Protein AF-0000000080791187 (afdb_homodimer)

pLDDT: mean 77.65, std 23.44, range [31.03, 98.81]

Solvent-accessible surface area (backbone atoms only — not comparable to full-atom values): 14745 Å² total; per-residue (Å²): 132,56,71,62,58,51,49,49,50,50,58,60,60,28,67,64,54,50,50,52,50,53,51,51,51,52,45,46,49,46,46,50,51,51,52,48,43,24,51,73,68,68,48,50,58,56,57,38,10,58,67,64,72,50,54,42,65,60,41,53,50,55,69,69,47,81,62,54,36,51,61,57,52,42,51,51,27,47,47,48,57,28,42,59,44,75,46,76,43,66,62,69,60,72,68,72,69,59,68,70,63,72,69,67,77,64,72,59,65,62,61,58,53,53,54,50,49,52,55,53,57,58,55,59,61,63,59,66,75,102,130,56,69,63,58,52,49,50,51,51,58,59,60,29,67,65,54,51,50,50,50,52,51,50,51,53,46,46,50,44,45,50,50,50,52,48,44,25,52,75,67,69,49,50,57,56,56,37,10,59,67,65,72,49,54,41,66,59,41,52,49,54,69,69,47,80,62,54,36,51,60,57,52,42,51,50,27,47,47,49,58,29,43,61,47,75,45,75,44,65,60,70,60,70,68,73,70,60,69,69,63,72,68,66,77,64,73,60,66,61,60,58,52,53,55,50,50,54,56,54,58,58,57,61,65,63,60,69,80,108

Structure (mmCIF, N/CA/C/O backbone):
data_AF-0000000080791187-model_v1
#
loop_
_entity.id
_entity.type
_entity.pdbx_description
1 polymer 'Proteins of Bacteriophage / transcription regulator'
#
loop_
_atom_site.group_PDB
_atom_site.id
_atom_site.type_symbol
_atom_site.label_atom_id
_atom_site.label_alt_id
_atom_site.label_comp_id
_atom_site.label_asym_id
_atom_site.label_entity_id
_atom_site.label_seq_id
_atom_site.pdbx_PDB_ins_code
_atom_site.Cartn_x
_atom_site.Cartn_y
_atom_site.Cartn_z
_atom_site.occupancy
_atom_site.B_iso_or_equiv
_atom_site.auth_seq_id
_atom_site.auth_comp_id
_atom_site.auth_asym_id
_atom_site.auth_atom_id
_atom_site.pdbx_PDB_model_num
ATOM 1 N N . MET A 1 1 ? 32.438 27.891 8.125 1 55.78 1 MET A N 1
ATOM 2 C CA . MET A 1 1 ? 31.328 27.266 7.414 1 55.78 1 MET A CA 1
ATOM 3 C C . MET A 1 1 ? 30.219 28.281 7.145 1 55.78 1 MET A C 1
ATOM 5 O O . MET A 1 1 ? 29.734 28.938 8.062 1 55.78 1 MET A O 1
ATOM 9 N N . SER A 1 2 ? 29.922 28.734 5.91 1 63.72 2 SER A N 1
ATOM 10 C CA . SER A 1 2 ? 29.078 29.875 5.605 1 63.72 2 SER A CA 1
ATOM 11 C C . SER A 1 2 ? 27.625 29.609 5.98 1 63.72 2 SER A C 1
ATOM 13 O O . SER A 1 2 ? 27.203 28.453 6.07 1 63.72 2 SER A O 1
ATOM 15 N N . GLN A 1 3 ? 27.062 30.625 6.57 1 67.5 3 GLN A N 1
ATOM 16 C CA . GLN A 1 3 ? 25.641 30.656 6.883 1 67.5 3 GLN A CA 1
ATOM 17 C C . GLN A 1 3 ? 24.812 30.016 5.762 1 67.5 3 GLN A C 1
ATOM 19 O O . GLN A 1 3 ? 23.797 29.359 6.02 1 67.5 3 GLN A O 1
ATOM 24 N N . PHE A 1 4 ? 25.312 30.219 4.637 1 63.28 4 PHE A N 1
ATOM 25 C CA . PHE A 1 4 ? 24.656 29.672 3.451 1 63.28 4 PHE A CA 1
ATOM 26 C C . PHE A 1 4 ? 24.688 28.156 3.455 1 63.28 4 PHE A C 1
ATOM 28 O O . PHE A 1 4 ? 23.672 27.516 3.17 1 63.28 4 PHE A O 1
ATOM 35 N N . ARG A 1 5 ? 25.812 27.562 3.707 1 63.72 5 ARG A N 1
ATOM 36 C CA . ARG A 1 5 ? 25.922 26.109 3.723 1 63.72 5 ARG A CA 1
ATOM 37 C C . ARG A 1 5 ? 25.016 25.5 4.797 1 63.72 5 ARG A C 1
ATOM 39 O O . ARG A 1 5 ? 24.438 24.438 4.598 1 63.72 5 ARG A O 1
ATOM 46 N N . ARG A 1 6 ? 24.938 26.172 5.918 1 61.78 6 ARG A N 1
ATOM 47 C CA . ARG A 1 6 ? 24.094 25.703 7.012 1 61.78 6 ARG A CA 1
ATOM 48 C C . ARG A 1 6 ? 22.625 25.75 6.617 1 61.78 6 ARG A C 1
ATOM 50 O O . ARG A 1 6 ? 21.875 24.812 6.906 1 61.78 6 ARG A O 1
ATOM 57 N N . ALA A 1 7 ? 22.234 26.875 6.012 1 62.12 7 ALA A N 1
ATOM 58 C CA . ALA A 1 7 ? 20.859 27.016 5.535 1 62.12 7 ALA A CA 1
ATOM 59 C C . ALA A 1 7 ? 20.531 25.938 4.508 1 62.12 7 ALA A C 1
ATOM 61 O O . ALA A 1 7 ? 19.422 25.375 4.516 1 62.12 7 ALA A O 1
ATOM 62 N N . LEU A 1 8 ? 21.516 25.766 3.682 1 60.16 8 LEU A N 1
ATOM 63 C CA . LEU A 1 8 ? 21.344 24.734 2.662 1 60.16 8 LEU A CA 1
ATOM 64 C C . LEU A 1 8 ? 21.234 23.359 3.299 1 60.16 8 LEU A C 1
ATOM 66 O O . LEU A 1 8 ? 20.406 22.547 2.877 1 60.16 8 LEU A O 1
ATOM 70 N N . GLN A 1 9 ? 22.031 23.094 4.254 1 60.16 9 GLN A N 1
ATOM 71 C CA . GLN A 1 9 ? 21.969 21.812 4.953 1 60.16 9 GLN A CA 1
ATOM 72 C 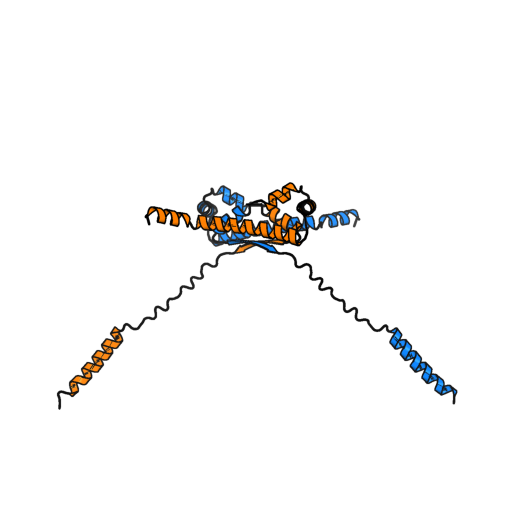C . GLN A 1 9 ? 20.641 21.672 5.707 1 60.16 9 GLN A C 1
ATOM 74 O O . GLN A 1 9 ? 20.062 20.578 5.738 1 60.16 9 GLN A O 1
ATOM 79 N N . SER A 1 10 ? 20.297 22.734 6.371 1 58.94 10 SER A N 1
ATOM 80 C CA . SER A 1 10 ? 19.062 22.734 7.141 1 58.94 10 SER A CA 1
ATOM 81 C C . SER A 1 10 ? 17.859 22.469 6.242 1 58.94 10 SER A C 1
ATOM 83 O O . SER A 1 10 ? 16.906 21.781 6.648 1 58.94 10 SER A O 1
ATOM 85 N N . LYS A 1 11 ? 17.875 23.391 5.219 1 57.66 11 LYS A N 1
ATOM 86 C CA . LYS A 1 11 ? 16.828 23.203 4.227 1 57.66 11 LYS A CA 1
ATOM 87 C C . LYS A 1 11 ? 16.812 21.781 3.678 1 57.66 11 LYS A C 1
ATOM 89 O O . LYS A 1 11 ? 15.75 21.25 3.357 1 57.66 11 LYS A O 1
ATOM 94 N N . LEU A 1 12 ? 18.016 21.375 3.537 1 57.25 12 LEU A N 1
ATOM 95 C CA . LEU A 1 12 ? 18.156 20.016 3.002 1 57.25 12 LEU A CA 1
ATOM 96 C C . LEU A 1 12 ? 17.484 19 3.916 1 57.25 12 LEU A C 1
ATOM 98 O O . LEU A 1 12 ? 16.938 18 3.443 1 57.25 12 LEU A O 1
ATOM 102 N N . GLU A 1 13 ? 17.625 19.422 5.305 1 62.28 13 GLU A N 1
ATOM 103 C CA . GLU A 1 13 ? 17.031 18.375 6.133 1 62.28 13 GLU A CA 1
ATOM 104 C C . GLU A 1 13 ? 15.547 18.656 6.398 1 62.28 13 GLU A C 1
ATOM 106 O O . GLU A 1 13 ? 15.125 18.766 7.551 1 62.28 13 GLU A O 1
ATOM 111 N N . ASN A 1 14 ? 14.852 19.312 5.438 1 80 14 ASN A N 1
ATOM 112 C CA . ASN A 1 14 ? 13.414 19.547 5.512 1 80 14 ASN A CA 1
ATOM 113 C C . ASN A 1 14 ? 12.648 18.266 5.84 1 80 14 ASN A C 1
ATOM 115 O O . ASN A 1 14 ? 12.828 17.25 5.18 1 80 14 ASN A O 1
ATOM 119 N N . PRO A 1 15 ? 12.141 18.328 7.043 1 84 15 PRO A N 1
ATOM 120 C CA . PRO A 1 15 ? 11.406 17.141 7.496 1 84 15 PRO A CA 1
ATOM 121 C C . PRO A 1 15 ? 10.547 16.516 6.395 1 84 15 PRO A C 1
ATOM 123 O O . PRO A 1 15 ? 10.391 15.297 6.348 1 84 15 PRO A O 1
ATOM 126 N N . GLU A 1 16 ? 10.094 17.359 5.551 1 85.12 16 GLU A N 1
ATOM 127 C CA . GLU A 1 16 ? 9.258 16.828 4.473 1 85.12 16 GLU A CA 1
ATOM 128 C C . GLU A 1 16 ? 10.102 16.078 3.445 1 85.12 16 GLU A C 1
ATOM 130 O O . GLU A 1 16 ? 9.664 15.055 2.91 1 85.12 16 GLU A O 1
ATOM 135 N N . VAL A 1 17 ? 11.25 16.656 3.203 1 88.75 17 VAL A N 1
ATOM 136 C CA . VAL A 1 17 ? 12.148 16 2.26 1 88.75 17 VAL A CA 1
ATOM 137 C C . VAL A 1 17 ? 12.586 14.656 2.82 1 88.75 17 VAL A C 1
ATOM 139 O O . VAL A 1 17 ? 12.594 13.648 2.105 1 88.75 17 VAL A O 1
ATOM 142 N N . ARG A 1 18 ? 12.875 14.648 4.09 1 91.69 18 ARG A N 1
ATOM 143 C CA . ARG A 1 18 ? 13.273 13.406 4.742 1 91.69 18 ARG A CA 1
ATOM 144 C C . ARG A 1 18 ? 12.133 12.391 4.719 1 91.69 18 ARG A C 1
ATOM 146 O O . ARG A 1 18 ? 12.352 11.211 4.43 1 91.69 18 ARG A O 1
ATOM 153 N N . ALA A 1 19 ? 10.93 12.812 5.016 1 91.69 19 ALA A N 1
ATOM 154 C CA . ALA A 1 19 ? 9.766 11.938 4.996 1 91.69 19 ALA A CA 1
ATOM 155 C C . ALA A 1 19 ? 9.547 11.336 3.609 1 91.69 19 ALA A C 1
ATOM 157 O O . ALA A 1 19 ? 9.203 10.164 3.484 1 91.69 19 ALA A O 1
ATOM 158 N N . GLY A 1 20 ? 9.742 12.164 2.586 1 92.88 20 GLY A N 1
ATOM 159 C CA . GLY A 1 20 ? 9.625 11.68 1.22 1 92.88 20 GLY A CA 1
ATOM 160 C C . GLY A 1 20 ? 10.641 10.609 0.872 1 92.88 20 GLY A C 1
ATOM 161 O O . GLY A 1 20 ? 10.305 9.625 0.216 1 92.88 20 GLY A O 1
ATOM 162 N N . TYR A 1 21 ? 11.844 10.867 1.315 1 94.38 21 TYR A N 1
ATOM 163 C CA . TYR A 1 21 ? 12.906 9.891 1.093 1 94.38 21 TYR A CA 1
ATOM 164 C C . TYR A 1 21 ? 12.594 8.57 1.788 1 94.38 21 TYR A C 1
ATOM 166 O O . TYR A 1 21 ? 12.734 7.5 1.194 1 94.38 21 TYR A O 1
ATOM 174 N N . GLU A 1 22 ? 12.188 8.648 3.027 1 95.44 22 GLU A N 1
ATOM 175 C CA . GLU A 1 22 ? 11.836 7.453 3.793 1 95.44 22 GLU A CA 1
ATOM 176 C C . GLU A 1 22 ? 10.68 6.703 3.145 1 95.44 22 GLU A C 1
ATOM 178 O O . GLU A 1 22 ? 10.688 5.469 3.078 1 95.44 22 GLU A O 1
ATOM 183 N N . ASP A 1 23 ? 9.711 7.449 2.682 1 96.19 23 ASP A N 1
ATOM 184 C CA . ASP A 1 23 ? 8.578 6.84 1.991 1 96.19 23 ASP A CA 1
ATOM 185 C C . ASP A 1 23 ? 9.047 6.047 0.77 1 96.19 23 ASP A C 1
ATOM 187 O O . ASP A 1 23 ? 8.617 4.91 0.562 1 96.19 23 ASP A O 1
ATOM 191 N N . SER A 1 24 ? 9.898 6.695 -0.014 1 97.62 24 SER A N 1
ATOM 192 C CA . SER A 1 24 ? 10.414 6.051 -1.219 1 97.62 24 SER A CA 1
ATOM 193 C C . SER A 1 24 ? 11.211 4.789 -0.877 1 97.62 24 SER A C 1
ATOM 195 O O . SER A 1 24 ? 11.086 3.771 -1.562 1 97.62 24 SER A O 1
ATOM 197 N N . ARG A 1 25 ? 12.008 4.848 0.098 1 97.62 25 ARG A N 1
ATOM 198 C CA . ARG A 1 25 ? 12.781 3.693 0.542 1 97.62 25 ARG A CA 1
ATOM 199 C C . ARG A 1 25 ? 11.859 2.551 0.963 1 97.62 25 ARG A C 1
ATOM 201 O O . ARG A 1 25 ? 12.125 1.388 0.646 1 97.62 25 ARG A O 1
ATOM 208 N N . ASP A 1 26 ? 10.812 2.879 1.713 1 97.31 26 ASP A N 1
ATOM 209 C CA . ASP A 1 26 ? 9.859 1.877 2.174 1 97.31 26 ASP A CA 1
ATOM 210 C C . ASP A 1 26 ? 9.188 1.176 0.996 1 97.31 26 ASP A C 1
ATOM 212 O O . ASP A 1 26 ? 8.992 -0.042 1.02 1 97.31 26 ASP A O 1
ATOM 216 N N . ARG A 1 27 ? 8.82 1.956 -0.049 1 98.12 27 ARG A N 1
ATOM 217 C CA . ARG A 1 27 ? 8.188 1.361 -1.225 1 98.12 27 ARG A CA 1
ATOM 218 C C . ARG A 1 27 ? 9.164 0.449 -1.963 1 98.12 27 ARG A C 1
ATOM 220 O O . ARG A 1 27 ? 8.797 -0.65 -2.383 1 98.12 27 ARG A O 1
ATOM 227 N N . ARG A 1 28 ? 10.398 0.915 -2.125 1 98.06 28 ARG A N 1
ATOM 228 C CA . ARG A 1 28 ? 11.422 0.107 -2.775 1 98.06 28 ARG A CA 1
ATOM 229 C C . ARG A 1 28 ? 11.641 -1.203 -2.027 1 98.06 28 ARG A C 1
ATOM 231 O O . ARG A 1 28 ? 11.734 -2.268 -2.641 1 98.06 28 ARG A O 1
ATOM 238 N N . LYS A 1 29 ? 11.742 -1.149 -0.706 1 97.81 29 LYS A N 1
ATOM 239 C CA . LYS A 1 29 ? 11.93 -2.34 0.117 1 97.81 29 LYS A CA 1
ATOM 240 C C . LYS A 1 29 ? 10.773 -3.316 -0.052 1 97.81 29 LYS A C 1
ATOM 242 O O . LYS A 1 29 ? 10.977 -4.531 -0.088 1 97.81 29 LYS A O 1
ATOM 247 N N . LEU A 1 30 ? 9.555 -2.801 -0.09 1 98.12 30 LEU A N 1
ATOM 248 C CA . LEU A 1 30 ? 8.383 -3.639 -0.306 1 98.12 30 LEU A CA 1
ATOM 249 C C . LEU A 1 30 ? 8.516 -4.438 -1.598 1 98.12 30 LEU A C 1
ATOM 251 O O . LEU A 1 30 ? 8.312 -5.656 -1.603 1 98.12 30 LEU A O 1
ATOM 255 N N . ILE A 1 31 ? 8.812 -3.746 -2.713 1 98.44 31 ILE A N 1
ATOM 256 C CA . ILE A 1 31 ? 8.922 -4.387 -4.016 1 98.44 31 ILE A CA 1
ATOM 257 C C . ILE A 1 31 ? 10.078 -5.391 -4 1 98.44 31 ILE A C 1
ATOM 259 O O . ILE A 1 31 ? 9.93 -6.523 -4.473 1 98.44 31 ILE A O 1
ATOM 263 N N . GLU A 1 32 ? 11.219 -5.062 -3.41 1 98.12 32 GLU A N 1
ATOM 264 C CA . GLU A 1 32 ? 12.375 -5.957 -3.32 1 98.12 32 GLU A CA 1
ATOM 265 C C . GLU A 1 32 ? 12.031 -7.227 -2.549 1 98.12 32 GLU A C 1
ATOM 267 O O . GLU A 1 32 ? 12.453 -8.32 -2.924 1 98.12 32 GLU A O 1
ATOM 272 N N . THR A 1 33 ? 11.32 -7.027 -1.436 1 97.75 33 THR A N 1
ATOM 273 C CA . THR A 1 33 ? 10.883 -8.172 -0.643 1 97.75 33 THR A CA 1
ATOM 274 C C . THR A 1 33 ? 10.023 -9.117 -1.48 1 97.75 33 THR A C 1
ATOM 276 O O . THR A 1 33 ? 10.203 -10.336 -1.428 1 97.75 33 THR A O 1
ATOM 279 N N . MET A 1 34 ? 9.109 -8.586 -2.264 1 97.75 34 MET A N 1
ATOM 280 C CA . MET A 1 34 ? 8.227 -9.391 -3.096 1 97.75 34 MET A CA 1
ATOM 281 C C . MET A 1 34 ? 9.016 -10.109 -4.188 1 97.75 34 MET A C 1
ATOM 283 O O . MET A 1 34 ? 8.734 -11.266 -4.504 1 97.75 34 MET A O 1
ATOM 287 N N . VAL A 1 35 ? 9.961 -9.422 -4.766 1 98.5 35 VAL A N 1
ATOM 288 C CA . VAL A 1 35 ? 10.828 -10.039 -5.762 1 98.5 35 VAL A CA 1
ATOM 289 C C . VAL A 1 35 ? 11.609 -11.188 -5.125 1 98.5 35 VAL A C 1
ATOM 291 O O . VAL A 1 35 ? 11.758 -12.25 -5.723 1 98.5 35 VAL A O 1
ATOM 294 N N . GLN A 1 36 ? 12.102 -10.969 -3.908 1 98.19 36 GLN A N 1
ATOM 295 C CA . GLN A 1 36 ? 12.82 -12.023 -3.197 1 98.19 36 GLN A CA 1
ATOM 296 C C . GLN A 1 36 ? 11.906 -13.219 -2.916 1 98.19 36 GLN A C 1
ATOM 298 O O . GLN A 1 36 ? 12.328 -14.367 -3.035 1 98.19 36 GLN A O 1
ATOM 303 N N . VAL A 1 37 ? 10.656 -12.961 -2.496 1 97.5 37 VAL A N 1
ATOM 304 C CA . VAL A 1 37 ? 9.688 -14.023 -2.27 1 97.5 37 VAL A CA 1
ATOM 305 C C . VAL A 1 37 ? 9.492 -14.828 -3.551 1 97.5 37 VAL A C 1
ATOM 307 O O . VAL A 1 37 ? 9.422 -16.062 -3.516 1 97.5 37 VAL A O 1
ATOM 310 N N . ARG A 1 38 ? 9.359 -14.086 -4.703 1 98.12 38 ARG A N 1
ATOM 311 C CA . ARG A 1 38 ? 9.234 -14.781 -5.98 1 98.12 38 ARG A CA 1
ATOM 312 C C . ARG A 1 38 ? 10.406 -15.742 -6.195 1 98.12 38 ARG A C 1
ATOM 314 O O . ARG A 1 38 ? 10.195 -16.906 -6.527 1 98.12 38 ARG A O 1
ATOM 321 N N . LYS A 1 39 ? 11.578 -15.242 -6.031 1 98.25 39 LYS A N 1
ATOM 322 C CA . LYS A 1 39 ? 12.797 -16.016 -6.258 1 98.25 39 LYS A CA 1
ATOM 323 C C . LYS A 1 39 ? 12.883 -17.203 -5.297 1 98.25 39 LYS A C 1
ATOM 325 O O . LYS A 1 39 ? 13.234 -18.312 -5.699 1 98.25 39 LYS A O 1
ATOM 330 N N . ASP A 1 40 ? 12.547 -16.953 -4.023 1 96.88 40 ASP A N 1
ATOM 331 C CA . ASP A 1 40 ? 12.578 -18 -3.01 1 96.88 40 ASP A CA 1
ATOM 332 C C . ASP A 1 40 ? 11.586 -19.109 -3.342 1 96.88 40 ASP A C 1
ATOM 334 O O . ASP A 1 40 ? 11.812 -20.266 -2.998 1 96.88 40 ASP A O 1
ATOM 338 N N . ALA A 1 41 ? 10.516 -18.766 -4.012 1 95.94 41 ALA A N 1
ATOM 339 C CA . ALA A 1 41 ? 9.492 -19.734 -4.41 1 95.94 41 ALA A CA 1
ATOM 340 C C . ALA A 1 41 ? 9.875 -20.438 -5.707 1 95.94 41 ALA A C 1
ATOM 342 O O . ALA A 1 41 ? 9.141 -21.312 -6.184 1 95.94 41 ALA A O 1
ATOM 343 N N . GLY A 1 42 ? 10.992 -20 -6.348 1 97.88 42 GLY A N 1
ATOM 344 C CA . GLY A 1 42 ? 11.469 -20.609 -7.578 1 97.88 42 GLY A CA 1
ATOM 345 C C . GLY A 1 42 ? 10.664 -20.188 -8.797 1 97.88 42 GLY A C 1
ATOM 346 O O . GLY A 1 42 ? 10.648 -20.906 -9.805 1 97.88 42 GLY A O 1
ATOM 347 N N . LEU A 1 43 ? 10 -19.141 -8.719 1 98.38 43 LEU A N 1
ATOM 348 C CA . LEU A 1 43 ? 9.133 -18.703 -9.805 1 98.38 43 LEU A CA 1
ATOM 349 C C . LEU A 1 43 ? 9.859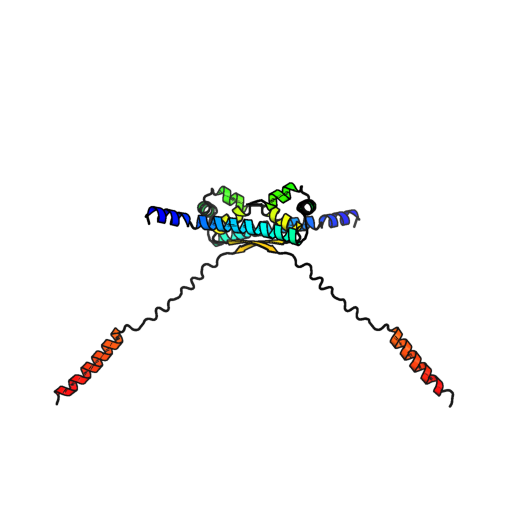 -17.719 -10.719 1 98.38 43 LEU A C 1
ATOM 351 O O . LEU A 1 43 ? 10.586 -16.859 -10.242 1 98.38 43 LEU A O 1
ATOM 355 N N . THR A 1 44 ? 9.641 -17.891 -12.031 1 98.75 44 THR A N 1
ATOM 356 C CA . THR A 1 44 ? 10.078 -16.906 -13.016 1 98.75 44 THR A CA 1
ATOM 357 C C . THR A 1 44 ? 9.047 -15.797 -13.156 1 98.75 44 THR A C 1
ATOM 359 O O . THR A 1 44 ? 7.918 -15.922 -12.688 1 98.75 44 THR A O 1
ATOM 362 N N . GLN A 1 45 ? 9.523 -14.672 -13.789 1 98.75 45 GLN A N 1
ATOM 363 C CA . GLN A 1 45 ? 8.578 -13.594 -14.07 1 98.75 45 GLN A CA 1
ATOM 364 C C . GLN A 1 45 ? 7.43 -14.086 -14.945 1 98.75 45 GLN A C 1
ATOM 366 O O . GLN A 1 45 ? 6.281 -13.68 -14.766 1 98.75 45 GLN A O 1
ATOM 371 N N . GLN A 1 46 ? 7.727 -15.016 -15.898 1 98.75 46 GLN A N 1
ATOM 372 C CA . GLN A 1 46 ? 6.707 -15.562 -16.781 1 98.75 46 GLN A CA 1
ATOM 373 C C . GLN A 1 46 ? 5.684 -16.391 -16.016 1 98.75 46 GLN A C 1
ATOM 375 O O . GLN A 1 46 ? 4.48 -16.297 -16.266 1 98.75 46 GLN A O 1
ATOM 380 N N . GLN A 1 47 ? 6.211 -17.156 -15.102 1 98.69 47 GLN A N 1
ATOM 381 C CA . GLN A 1 47 ? 5.312 -17.969 -14.297 1 98.69 47 GLN A CA 1
ATOM 382 C C . GLN A 1 47 ? 4.402 -17.094 -13.438 1 98.69 47 GLN A C 1
ATOM 384 O O . GLN A 1 47 ? 3.219 -17.406 -13.273 1 98.69 47 GLN A O 1
ATOM 389 N N . VAL A 1 48 ? 4.902 -16.047 -12.852 1 98.62 48 VAL A N 1
ATOM 390 C CA . VAL A 1 48 ? 4.09 -15.102 -12.094 1 98.62 48 VAL A CA 1
ATOM 391 C C . VAL A 1 48 ? 3.061 -14.453 -13.016 1 98.62 48 VAL A C 1
ATOM 393 O O . VAL A 1 48 ? 1.889 -14.32 -12.656 1 98.62 48 VAL A O 1
ATOM 396 N N . ALA A 1 49 ? 3.498 -14.031 -14.203 1 98.75 49 ALA A N 1
ATOM 397 C CA . ALA A 1 49 ? 2.611 -13.414 -15.188 1 98.75 49 ALA A CA 1
ATOM 398 C C . ALA A 1 49 ? 1.441 -14.336 -15.523 1 98.75 49 ALA A C 1
ATOM 400 O O . ALA A 1 49 ? 0.291 -13.891 -15.578 1 98.75 49 ALA A O 1
ATOM 401 N N . ASP A 1 50 ? 1.684 -15.594 -15.672 1 98.19 50 ASP A N 1
ATOM 402 C CA . ASP A 1 50 ? 0.652 -16.594 -15.961 1 98.19 50 ASP A CA 1
ATOM 403 C C . ASP A 1 50 ? -0.361 -16.672 -14.82 1 98.19 50 ASP A C 1
ATOM 405 O O . ASP A 1 50 ? -1.57 -16.703 -15.055 1 98.19 50 ASP A O 1
ATOM 409 N N . ARG A 1 51 ? 0.174 -16.641 -13.578 1 95.75 51 ARG A N 1
ATOM 410 C CA . ARG A 1 51 ? -0.69 -16.703 -12.406 1 95.75 51 ARG A CA 1
ATOM 411 C C . ARG A 1 51 ? -1.563 -15.461 -12.305 1 95.75 51 ARG A C 1
ATOM 413 O O . ARG A 1 51 ? -2.689 -15.531 -11.805 1 95.75 51 ARG A O 1
ATOM 420 N N . MET A 1 52 ? -1.046 -14.398 -12.766 1 96.69 52 MET A N 1
ATOM 421 C CA . MET A 1 52 ? -1.757 -13.125 -12.672 1 96.69 52 MET A CA 1
ATOM 422 C C . MET A 1 52 ? -2.643 -12.906 -13.891 1 96.69 52 MET A C 1
ATOM 424 O O . MET A 1 52 ? -3.447 -11.969 -13.922 1 96.69 52 MET A O 1
ATOM 428 N N . GLY A 1 53 ? -2.5 -13.711 -14.875 1 96.75 53 GLY A N 1
ATOM 429 C CA . GLY A 1 53 ? -3.258 -13.547 -16.109 1 96.75 53 GLY A CA 1
ATOM 430 C C . GLY A 1 53 ? -2.832 -12.328 -16.906 1 96.75 53 GLY A C 1
ATOM 431 O O . GLY A 1 53 ? -3.67 -11.641 -17.484 1 96.75 53 GLY A O 1
ATOM 432 N N . VAL A 1 54 ? -1.525 -12 -16.891 1 98.06 54 VAL A N 1
ATOM 433 C CA . VAL A 1 54 ? -0.977 -10.867 -17.625 1 98.06 54 VAL A CA 1
ATOM 434 C C . VAL A 1 54 ? 0.244 -11.312 -18.438 1 98.06 54 VAL A C 1
ATOM 436 O O . VAL A 1 54 ? 0.618 -12.484 -18.406 1 98.06 54 VAL A O 1
ATOM 439 N N . VAL A 1 55 ? 0.784 -10.383 -19.219 1 98.5 55 VAL A N 1
ATOM 440 C CA . VAL A 1 55 ? 2 -10.664 -19.969 1 98.5 55 VAL A CA 1
ATOM 441 C C . VAL A 1 55 ? 3.223 -10.445 -19.078 1 98.5 55 VAL A C 1
ATOM 443 O O . VAL A 1 55 ? 3.166 -9.688 -18.109 1 98.5 55 VAL A O 1
ATOM 446 N N . GLN A 1 56 ? 4.324 -11.109 -19.406 1 98.62 56 GLN A N 1
ATOM 447 C CA . GLN A 1 56 ? 5.555 -11.055 -18.625 1 98.62 56 GLN A CA 1
ATOM 448 C C . GLN A 1 56 ? 6.039 -9.617 -18.469 1 98.62 56 GLN A C 1
ATOM 450 O O . GLN A 1 56 ? 6.562 -9.25 -17.406 1 98.62 56 GLN A O 1
ATOM 455 N N . SER A 1 57 ? 5.84 -8.805 -19.438 1 98.75 57 SER A N 1
ATOM 456 C CA . SER A 1 57 ? 6.328 -7.434 -19.375 1 98.75 57 SER A CA 1
ATOM 457 C C . SER A 1 57 ? 5.625 -6.641 -18.281 1 98.75 57 SER A C 1
ATOM 459 O O . SER A 1 57 ? 6.215 -5.746 -17.672 1 98.75 57 SER A O 1
ATOM 461 N N . THR A 1 58 ? 4.34 -6.934 -18.031 1 98.62 58 THR A N 1
ATOM 462 C CA . THR A 1 58 ? 3.596 -6.301 -16.938 1 98.62 58 THR A CA 1
ATOM 463 C C . THR A 1 58 ? 4.234 -6.609 -15.594 1 98.62 58 THR A C 1
ATOM 465 O O . THR A 1 58 ? 4.367 -5.723 -14.742 1 98.62 58 THR A O 1
ATOM 468 N N . VAL A 1 59 ? 4.668 -7.84 -15.391 1 98.81 59 VAL A N 1
ATOM 469 C CA . VAL A 1 59 ? 5.312 -8.266 -14.156 1 98.81 59 VAL A CA 1
ATOM 470 C C . VAL A 1 59 ? 6.684 -7.609 -14.031 1 98.81 59 VAL A C 1
ATOM 472 O O . VAL A 1 59 ? 7.047 -7.113 -12.961 1 98.81 59 VAL A O 1
ATOM 475 N N . ALA A 1 60 ? 7.418 -7.602 -15.133 1 98.81 60 ALA A N 1
ATOM 476 C CA . ALA A 1 60 ? 8.727 -6.945 -15.133 1 98.81 60 ALA A CA 1
ATOM 477 C C . ALA A 1 60 ? 8.594 -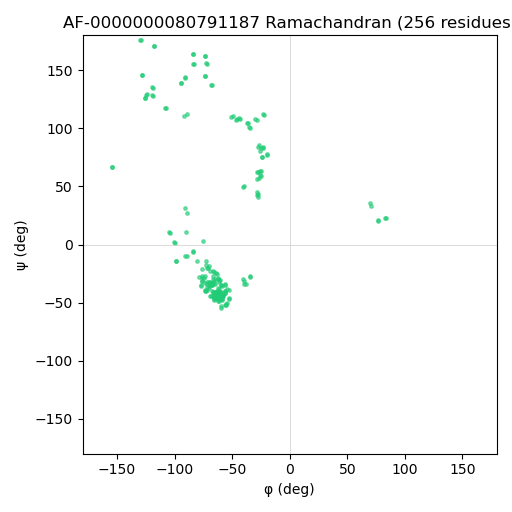5.469 -14.758 1 98.81 60 ALA A C 1
ATOM 479 O O . ALA A 1 60 ? 9.391 -4.949 -13.977 1 98.81 60 ALA A O 1
ATOM 480 N N . GLN A 1 61 ? 7.586 -4.805 -15.367 1 98.62 61 GLN A N 1
ATOM 481 C CA . GLN A 1 61 ? 7.324 -3.398 -15.07 1 98.62 61 GLN A CA 1
ATOM 482 C C . GLN A 1 61 ? 6.969 -3.201 -13.602 1 98.62 61 GLN A C 1
ATOM 484 O O . GLN A 1 61 ? 7.426 -2.246 -12.969 1 98.62 61 GLN A O 1
ATOM 489 N N . PHE A 1 62 ? 6.195 -4.094 -13.078 1 98.75 62 PHE A N 1
ATOM 490 C CA . PHE A 1 62 ? 5.832 -4.027 -11.664 1 98.75 62 PHE A CA 1
ATOM 491 C C . PHE A 1 62 ? 7.07 -4.133 -10.781 1 98.75 62 PHE A C 1
ATOM 493 O O . PHE A 1 62 ? 7.23 -3.359 -9.836 1 98.75 62 PHE A O 1
ATOM 500 N N . GLU A 1 63 ? 7.945 -5.094 -11.102 1 98.69 63 GLU A N 1
ATOM 501 C CA . GLU A 1 63 ? 9.109 -5.355 -10.266 1 98.69 63 GLU A CA 1
ATOM 502 C C . GLU A 1 63 ? 10.086 -4.18 -10.289 1 98.69 63 GLU A C 1
ATOM 504 O O . GLU A 1 63 ? 10.898 -4.023 -9.375 1 98.69 63 GLU A O 1
ATOM 509 N N . GLY A 1 64 ? 10 -3.371 -11.352 1 98.38 64 GLY A N 1
ATOM 510 C CA . GLY A 1 64 ? 10.852 -2.193 -11.461 1 98.38 64 GLY A CA 1
ATOM 511 C C . GLY A 1 64 ? 10.141 -0.91 -11.078 1 98.38 64 GLY A C 1
ATOM 512 O O . GLY A 1 64 ? 10.711 0.177 -11.164 1 98.38 64 GLY A O 1
ATOM 513 N N . SER A 1 65 ? 8.891 -0.993 -10.656 1 98.44 65 SER A N 1
ATOM 514 C CA . SER A 1 65 ? 8.078 0.187 -10.375 1 98.44 65 SER A CA 1
ATOM 515 C C . SER A 1 65 ? 8.516 0.858 -9.078 1 98.44 65 SER A C 1
ATOM 517 O O . SER A 1 65 ? 8.852 0.18 -8.102 1 98.44 65 SER A O 1
ATOM 519 N N . THR A 1 66 ? 8.422 2.182 -9.07 1 98.06 66 THR A N 1
ATOM 520 C CA . THR A 1 66 ? 8.734 2.936 -7.863 1 98.06 66 THR A CA 1
ATOM 521 C C . THR A 1 66 ? 7.461 3.311 -7.113 1 98.06 66 THR A C 1
ATOM 523 O O . THR A 1 66 ? 7.516 3.73 -5.957 1 98.06 66 THR A O 1
ATOM 526 N N . ASP A 1 67 ? 6.355 3.166 -7.785 1 98.56 67 ASP A N 1
ATOM 527 C CA . ASP A 1 67 ? 5.121 3.619 -7.148 1 98.56 67 ASP A CA 1
ATOM 528 C C . ASP A 1 67 ? 3.912 2.863 -7.695 1 98.56 67 ASP A C 1
ATOM 530 O O . ASP A 1 67 ? 3.035 3.455 -8.328 1 98.56 67 ASP A O 1
ATOM 534 N N . PRO A 1 68 ? 3.783 1.603 -7.465 1 98.62 68 PRO A N 1
ATOM 535 C CA . PRO A 1 68 ? 2.65 0.814 -7.953 1 98.62 68 PRO A CA 1
ATOM 536 C C . PRO A 1 68 ? 1.357 1.103 -7.191 1 98.62 68 PRO A C 1
ATOM 538 O O . PRO A 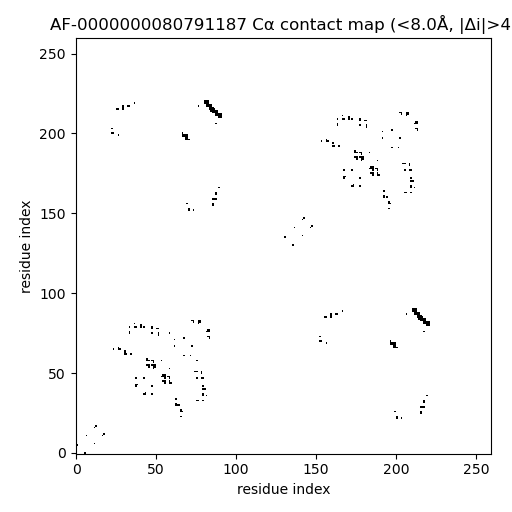1 68 ? 1.394 1.691 -6.109 1 98.62 68 PRO A O 1
ATOM 541 N N . ARG A 1 69 ? 0.244 0.73 -7.777 1 98.56 69 ARG A N 1
ATOM 542 C CA . ARG A 1 69 ? -1.06 0.788 -7.125 1 98.56 69 ARG A CA 1
ATOM 543 C C . ARG A 1 69 ? -1.187 -0.294 -6.059 1 98.56 69 ARG A C 1
ATOM 545 O O . ARG A 1 69 ? -0.51 -1.323 -6.125 1 98.56 69 ARG A O 1
ATOM 552 N N . LEU A 1 70 ? -2.07 -0.006 -5.133 1 98.69 70 LEU A N 1
ATOM 553 C CA . LEU A 1 70 ? -2.348 -0.982 -4.082 1 98.69 70 LEU A CA 1
ATOM 554 C C . LEU A 1 70 ? -2.787 -2.314 -4.684 1 98.69 70 LEU A C 1
ATOM 556 O O . LEU A 1 70 ? -2.34 -3.375 -4.242 1 98.69 70 LEU A O 1
ATOM 560 N N . SER A 1 71 ? -3.59 -2.318 -5.723 1 98.31 71 SER A N 1
ATOM 561 C CA . SER A 1 71 ? -4.129 -3.537 -6.32 1 98.31 71 SER A CA 1
ATOM 562 C C . SER A 1 71 ? -3.021 -4.379 -6.949 1 98.31 71 SER A C 1
ATOM 564 O O . SER A 1 71 ? -3.049 -5.609 -6.867 1 98.31 71 SER A O 1
ATOM 566 N N . SER A 1 72 ? -2.074 -3.707 -7.617 1 98.25 72 SER A N 1
ATOM 567 C CA . SER A 1 72 ? -0.979 -4.434 -8.25 1 98.25 72 SER A CA 1
ATOM 568 C C . SER A 1 72 ? -0.111 -5.141 -7.211 1 98.25 72 SER A C 1
ATOM 570 O O . SER A 1 72 ? 0.324 -6.273 -7.426 1 98.25 72 SER A O 1
ATOM 572 N N . VAL A 1 73 ? 0.131 -4.43 -6.113 1 98.62 73 VAL A N 1
ATOM 573 C CA . VAL A 1 73 ? 0.901 -5.012 -5.02 1 98.62 73 VAL A CA 1
ATOM 574 C C . VAL A 1 73 ? 0.194 -6.258 -4.496 1 98.62 73 VAL A C 1
ATOM 576 O O . VAL A 1 73 ? 0.821 -7.309 -4.32 1 98.62 73 VAL A O 1
ATOM 579 N N . GLN A 1 74 ? -1.077 -6.18 -4.281 1 98.25 74 GLN A N 1
ATOM 580 C CA . GLN A 1 74 ? -1.854 -7.293 -3.748 1 98.25 74 GLN A CA 1
ATOM 581 C C . GLN A 1 74 ? -1.856 -8.477 -4.715 1 98.25 74 GLN A C 1
ATOM 583 O O . GLN A 1 74 ? -1.68 -9.625 -4.297 1 98.25 74 GLN A O 1
ATOM 588 N N . ARG A 1 75 ? -2.09 -8.18 -5.973 1 97.5 75 ARG A N 1
ATOM 589 C CA . ARG A 1 75 ? -2.146 -9.234 -6.98 1 97.5 75 ARG A CA 1
ATOM 590 C C . ARG A 1 75 ? -0.804 -9.945 -7.102 1 97.5 75 ARG A C 1
ATOM 592 O O . ARG A 1 75 ? -0.752 -11.18 -7.156 1 97.5 75 ARG A O 1
ATOM 599 N N . TYR A 1 76 ? 0.274 -9.172 -7.145 1 98.31 76 TYR A N 1
ATOM 600 C CA . TYR A 1 76 ? 1.609 -9.75 -7.23 1 98.31 76 TYR A CA 1
ATOM 601 C C . TYR A 1 76 ? 1.908 -10.617 -6.012 1 98.31 76 TYR A C 1
ATOM 603 O O . TYR A 1 76 ? 2.408 -11.734 -6.148 1 98.31 76 TYR A O 1
ATOM 611 N N . ALA A 1 77 ? 1.636 -10.055 -4.82 1 98.06 77 ALA A N 1
ATOM 612 C CA . ALA A 1 77 ? 1.88 -10.797 -3.59 1 98.06 77 ALA A CA 1
ATOM 613 C C . ALA A 1 77 ? 1.199 -12.164 -3.631 1 98.06 77 ALA A C 1
ATOM 615 O O . ALA A 1 77 ? 1.832 -13.188 -3.363 1 98.06 77 ALA A O 1
ATOM 616 N N . ARG A 1 78 ? -0.055 -12.234 -4.035 1 96.31 78 ARG A N 1
ATOM 617 C CA . ARG A 1 78 ? -0.78 -13.5 -4.102 1 96.31 78 ARG A CA 1
ATOM 618 C C . ARG A 1 78 ? -0.135 -14.453 -5.105 1 96.31 78 ARG A C 1
ATOM 620 O O . ARG A 1 78 ? -0.023 -15.648 -4.852 1 96.31 78 ARG A O 1
ATOM 627 N N . ALA A 1 79 ? 0.272 -13.867 -6.211 1 97 79 ALA A N 1
ATOM 628 C CA . ALA A 1 79 ? 0.826 -14.68 -7.293 1 97 79 ALA A CA 1
ATOM 629 C C . ALA A 1 79 ? 2.111 -15.375 -6.852 1 97 79 ALA A C 1
ATOM 631 O O . ALA A 1 79 ? 2.473 -16.422 -7.387 1 97 79 ALA A O 1
ATOM 632 N N . VAL A 1 80 ? 2.793 -14.82 -5.891 1 97.25 80 VAL A N 1
ATOM 633 C CA . VAL A 1 80 ? 4.055 -15.414 -5.465 1 97.25 80 VAL A CA 1
ATOM 634 C C . VAL A 1 80 ? 3.854 -16.156 -4.141 1 97.25 80 VAL A C 1
ATOM 636 O O . VAL A 1 80 ? 4.824 -16.5 -3.467 1 97.25 80 VAL A O 1
ATOM 639 N N . GLY A 1 81 ? 2.562 -16.312 -3.736 1 94.31 81 GLY A N 1
ATOM 640 C CA . GLY A 1 81 ? 2.232 -17.109 -2.562 1 94.31 81 GLY A CA 1
ATOM 641 C C . GLY A 1 81 ? 2.363 -16.328 -1.264 1 94.31 81 GLY A C 1
ATOM 642 O O . GLY A 1 81 ? 2.604 -16.922 -0.208 1 94.31 81 GLY A O 1
ATOM 643 N N . ALA A 1 82 ? 2.283 -15.055 -1.328 1 96.25 82 ALA A N 1
ATOM 644 C CA . ALA A 1 82 ? 2.363 -14.18 -0.159 1 96.25 82 ALA A CA 1
ATOM 645 C C . ALA A 1 82 ? 1.073 -13.383 0.023 1 96.25 82 ALA A C 1
ATOM 647 O O . ALA A 1 82 ? 0.13 -13.539 -0.756 1 96.25 82 ALA A O 1
ATOM 648 N N . LYS A 1 83 ? 0.993 -12.734 1.133 1 95.38 83 LYS A N 1
ATOM 649 C CA . LYS A 1 83 ? -0.098 -11.805 1.42 1 95.38 83 LYS A CA 1
ATOM 650 C C . LYS A 1 83 ? 0.436 -10.422 1.781 1 95.38 83 LYS A C 1
ATOM 652 O O . LYS A 1 83 ? 1.4 -10.305 2.541 1 95.38 83 LYS A O 1
ATOM 657 N N . SER A 1 84 ? -0.123 -9.422 1.092 1 95.69 84 SER A N 1
ATOM 658 C CA . SER A 1 84 ? 0.236 -8.055 1.441 1 95.69 84 SER A CA 1
ATOM 659 C C . SER A 1 84 ? -0.712 -7.48 2.49 1 95.69 84 SER A C 1
ATOM 661 O O . SER A 1 84 ? -1.909 -7.777 2.479 1 95.69 84 SER A O 1
ATOM 663 N N . HIS A 1 85 ? -0.201 -6.645 3.424 1 95.5 85 HIS A N 1
ATOM 664 C CA . HIS A 1 85 ? -0.952 -5.938 4.457 1 95.5 85 HIS A CA 1
ATOM 665 C C . HIS A 1 85 ? -0.673 -4.438 4.41 1 95.5 85 HIS A C 1
ATOM 667 O O . HIS A 1 85 ? 0.487 -4.02 4.383 1 95.5 85 HIS A O 1
ATOM 673 N N . PHE A 1 86 ? -1.748 -3.688 4.324 1 96 86 PHE A N 1
ATOM 674 C CA . PHE A 1 86 ? -1.66 -2.232 4.398 1 96 86 PHE A CA 1
ATOM 675 C C . PHE A 1 86 ? -2.223 -1.725 5.723 1 96 86 PHE A C 1
ATOM 677 O O . PHE A 1 86 ? -3.422 -1.849 5.98 1 96 86 PHE A O 1
ATOM 684 N N . ILE A 1 87 ? -1.37 -1.082 6.547 1 94.69 87 ILE A N 1
ATOM 685 C CA . ILE A 1 87 ? -1.751 -0.694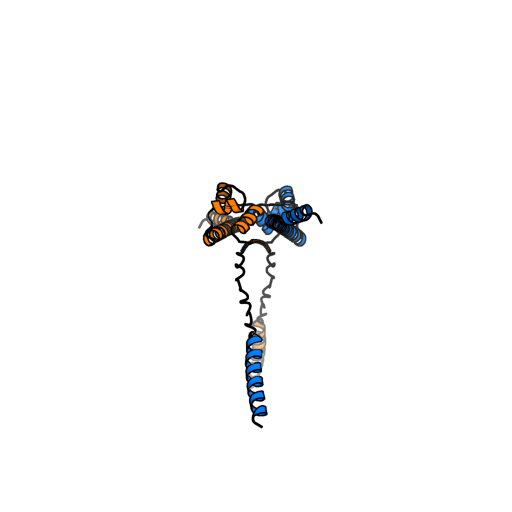 7.898 1 94.69 87 ILE A CA 1
ATOM 686 C C . ILE A 1 87 ? -1.454 0.788 8.117 1 94.69 87 ILE A C 1
ATOM 688 O O . ILE A 1 87 ? -0.516 1.331 7.527 1 94.69 87 ILE A O 1
ATOM 692 N N . VAL A 1 88 ? -2.26 1.396 8.875 1 94.81 88 VAL A N 1
ATOM 693 C CA . VAL A 1 88 ? -2.035 2.773 9.297 1 94.81 88 VAL A CA 1
ATOM 694 C C . VAL A 1 88 ? -1.925 2.836 10.82 1 94.81 88 VAL A C 1
ATOM 696 O O . VAL A 1 88 ? -2.73 2.234 11.531 1 94.81 88 VAL A O 1
ATOM 699 N N . SER A 1 89 ? -0.91 3.441 11.312 1 92.94 89 SER A N 1
ATOM 700 C CA . SER A 1 89 ? -0.737 3.643 12.75 1 92.94 89 SER A CA 1
ATOM 701 C C . SER A 1 89 ? -0.668 5.125 13.094 1 92.94 89 SER A C 1
ATOM 703 O O . SER A 1 89 ? -0.139 5.926 12.32 1 92.94 89 SER A O 1
ATOM 705 N N . THR A 1 90 ? -1.399 5.488 14.156 1 88 90 THR A N 1
ATOM 706 C CA . THR A 1 90 ? -1.308 6.867 14.625 1 88 90 THR A CA 1
ATOM 707 C C . THR A 1 90 ? -0.225 7.004 15.688 1 88 90 THR A C 1
ATOM 709 O O . THR A 1 90 ? 0.01 6.078 16.469 1 88 90 THR A O 1
ATOM 712 N N . ARG A 1 91 ? 0.86 7.691 15.352 1 64.38 91 ARG A N 1
ATOM 713 C CA . ARG A 1 91 ? 1.871 7.934 16.375 1 64.38 91 ARG A CA 1
ATOM 714 C C . ARG A 1 91 ? 1.227 8.344 17.703 1 64.38 91 ARG A C 1
ATOM 716 O O . ARG A 1 91 ? 0.377 9.234 17.734 1 64.38 91 ARG A O 1
ATOM 723 N N . PRO A 1 92 ? 1.311 7.359 18.656 1 54.22 92 PRO A N 1
ATOM 724 C CA . PRO A 1 92 ? 0.872 7.969 19.906 1 54.22 92 PRO A CA 1
ATOM 725 C C . PRO A 1 92 ? 1.5 9.336 20.156 1 54.22 92 PRO A C 1
ATOM 727 O O . PRO A 1 92 ? 2.623 9.594 19.703 1 54.22 92 PRO A O 1
ATOM 730 N N . GLU A 1 93 ? 0.75 10.414 20.047 1 46.88 93 GLU A N 1
ATOM 731 C CA . GLU A 1 93 ? 1.37 11.602 20.609 1 46.88 93 GLU A CA 1
ATOM 732 C C . GLU A 1 93 ? 2.424 11.234 21.656 1 46.88 93 GLU A C 1
ATOM 734 O O . GLU A 1 93 ? 2.244 10.281 22.406 1 46.88 93 GLU A O 1
ATOM 739 N N . PRO A 1 94 ? 3.67 11.5 21.344 1 45.41 94 PRO A N 1
ATOM 740 C CA . PRO A 1 94 ? 4.469 11.219 22.531 1 45.41 94 PRO A CA 1
ATOM 741 C C . PRO A 1 94 ? 3.672 11.383 23.828 1 45.41 94 PRO A C 1
ATOM 743 O O . PRO A 1 94 ? 2.971 12.383 24 1 45.41 94 PRO A O 1
ATOM 746 N N . SER A 1 95 ? 2.984 10.359 24.172 1 43.97 95 SER A N 1
ATOM 747 C CA . SER A 1 95 ? 2.576 10.641 25.531 1 43.97 95 SER A CA 1
ATOM 748 C C . SER A 1 95 ? 3.52 11.641 26.203 1 43.97 95 SER A C 1
ATOM 750 O O . SER A 1 95 ? 4.742 11.469 26.156 1 43.97 95 SER A O 1
ATOM 752 N N . GLN A 1 96 ? 3.285 12.891 25.984 1 41.31 96 GLN A N 1
ATOM 753 C CA . GLN A 1 96 ? 4.031 13.742 26.891 1 41.31 96 GLN A CA 1
ATOM 754 C C . GLN A 1 96 ? 4.328 13.023 28.203 1 41.31 96 GLN A C 1
ATOM 756 O O . GLN A 1 96 ? 3.523 13.07 29.141 1 41.31 96 GLN A O 1
ATOM 761 N N . TRP A 1 97 ? 4.727 11.781 28.203 1 43.62 97 TRP A N 1
ATOM 762 C CA . TRP A 1 97 ? 5.43 11.547 29.469 1 43.62 97 TRP A CA 1
ATOM 763 C C . TRP A 1 97 ? 6.277 12.75 29.844 1 43.62 97 TRP A C 1
ATOM 765 O O . TRP A 1 97 ? 7.301 13.023 29.219 1 43.62 97 TRP A O 1
ATOM 775 N N . THR A 1 98 ? 5.676 13.93 29.828 1 41.72 98 THR A N 1
ATOM 776 C CA . THR A 1 98 ? 6.324 15.016 30.547 1 41.72 98 THR A CA 1
ATOM 777 C C . THR A 1 98 ? 7.203 14.461 31.672 1 41.72 98 THR A C 1
ATOM 779 O O . THR A 1 98 ? 6.727 13.742 32.531 1 41.72 98 THR A O 1
ATOM 782 N N . ALA A 1 99 ? 8.336 14.023 31.359 1 41.31 99 ALA A N 1
ATOM 783 C CA . ALA A 1 99 ? 9.258 13.992 32.5 1 41.31 99 ALA A CA 1
ATOM 784 C C . ALA A 1 99 ? 8.914 15.07 33.531 1 41.31 99 ALA A C 1
ATOM 786 O O . ALA A 1 99 ? 9.094 16.266 33.25 1 41.31 99 ALA A O 1
ATOM 787 N N . THR A 1 100 ? 7.742 15.008 34.125 1 42.81 100 THR A N 1
ATOM 788 C CA . THR A 1 100 ? 7.805 15.766 35.344 1 42.81 100 THR A CA 1
ATOM 789 C C . THR A 1 100 ? 9.234 15.789 35.906 1 42.81 100 THR A C 1
ATOM 791 O O . THR A 1 100 ? 9.758 14.75 36.312 1 42.81 100 THR A O 1
ATOM 794 N N . SER A 1 101 ? 10.18 16.25 35.094 1 45.31 101 SER A N 1
ATOM 795 C CA . SER A 1 101 ? 11.43 16.594 35.781 1 45.31 101 SER A CA 1
ATOM 796 C C . SER A 1 101 ? 11.195 16.812 37.281 1 45.31 101 SER A C 1
ATOM 798 O O . SER A 1 101 ? 10.43 17.703 37.656 1 45.31 101 SER A O 1
ATOM 800 N N . LEU A 1 102 ? 11.055 15.766 38 1 43.47 102 LEU A N 1
ATOM 801 C CA . LEU A 1 102 ? 11.289 15.977 39.406 1 43.47 102 LEU A CA 1
ATOM 802 C C . LEU A 1 102 ? 12.273 17.125 39.625 1 43.47 102 LEU A C 1
ATOM 804 O O . LEU A 1 102 ? 13.477 16.953 39.438 1 43.47 102 LEU A O 1
ATOM 808 N N . VAL A 1 103 ? 12.156 18.219 38.969 1 44.81 103 VAL A N 1
ATOM 809 C CA . VAL A 1 103 ? 12.859 19.344 39.594 1 44.81 103 VAL A CA 1
ATOM 810 C C . VAL A 1 103 ? 12.984 19.078 41.094 1 44.81 103 VAL A C 1
ATOM 812 O O . VAL A 1 103 ? 11.984 19.078 41.812 1 44.81 103 VAL A O 1
ATOM 815 N N . THR A 1 104 ? 13.641 18.094 41.531 1 44.69 104 THR A N 1
ATOM 816 C CA . THR A 1 104 ? 14.133 18.016 42.906 1 44.69 104 THR A CA 1
ATOM 817 C C . THR A 1 104 ? 14.289 19.422 43.5 1 44.69 104 THR A C 1
ATOM 819 O O . THR A 1 104 ? 15.086 20.219 43 1 44.69 104 THR A O 1
ATOM 822 N N . GLN A 1 105 ? 13.281 20.125 43.875 1 47.66 105 GLN A N 1
ATOM 823 C CA . GLN A 1 105 ? 13.5 21.25 44.781 1 47.66 105 GLN A CA 1
ATOM 824 C C . GLN A 1 105 ? 14.766 21.047 45.625 1 47.66 105 GLN A C 1
ATOM 826 O O . GLN A 1 105 ? 14.758 20.281 46.594 1 47.66 105 GLN A O 1
ATOM 831 N N . GLN A 1 106 ? 15.992 20.906 45.094 1 49.31 106 GLN A N 1
ATOM 832 C CA . GLN A 1 106 ? 17.156 21 45.969 1 49.31 106 GLN A CA 1
ATOM 833 C C . GLN A 1 106 ? 16.922 22.031 47.062 1 49.31 106 GLN A C 1
ATOM 835 O O . GLN A 1 106 ? 16.562 23.172 46.781 1 49.31 106 GLN A O 1
ATOM 840 N N . PRO A 1 107 ? 16.609 21.734 48.219 1 50.94 107 PRO A N 1
ATOM 841 C CA . PRO A 1 107 ? 16.516 22.766 49.25 1 50.94 107 PRO A CA 1
ATOM 842 C C . PRO A 1 107 ? 17.578 23.844 49.125 1 50.94 107 PRO A C 1
ATOM 844 O O . PRO A 1 107 ? 18.719 23.547 48.719 1 50.94 107 PRO A O 1
ATOM 847 N N . SER A 1 108 ? 17.266 25.016 48.656 1 48.78 108 SER A N 1
ATOM 848 C CA . SER A 1 108 ? 18.203 26.141 48.594 1 48.78 108 SER A CA 1
ATOM 849 C C . SER A 1 108 ? 19.234 26.062 49.719 1 48.78 108 SER A C 1
ATOM 851 O O . SER A 1 108 ? 18.891 25.703 50.875 1 48.78 108 SER A O 1
ATOM 853 N N . ARG A 1 109 ? 20.438 25.75 49.406 1 48.12 109 ARG A N 1
ATOM 854 C CA . ARG A 1 109 ? 21.531 25.781 50.375 1 48.12 109 ARG A CA 1
ATOM 855 C C . ARG A 1 109 ? 21.359 26.906 51.375 1 48.12 109 ARG A C 1
ATOM 857 O O . ARG A 1 109 ? 21.969 26.906 52.438 1 48.12 109 ARG A O 1
ATOM 864 N N . ALA A 1 110 ? 20.672 28.016 51 1 50.62 110 ALA A N 1
ATOM 865 C CA . ALA A 1 110 ? 20.531 29.172 51.875 1 50.62 110 ALA A CA 1
ATOM 866 C C . ALA A 1 110 ? 19.797 28.797 53.156 1 50.62 110 ALA A C 1
ATOM 868 O O . ALA A 1 110 ? 20.078 29.359 54.219 1 50.62 110 ALA A O 1
ATOM 869 N N . SER A 1 111 ? 18.891 27.797 53.062 1 49.47 111 SER A N 1
ATOM 870 C CA . SER A 1 111 ? 18.188 27.484 54.281 1 49.47 111 SER A CA 1
ATOM 871 C C . SER A 1 111 ? 19.109 26.781 55.281 1 49.47 111 SER A C 1
ATOM 873 O O . SER A 1 111 ? 18.984 26.969 56.5 1 49.47 111 SER A O 1
ATOM 875 N N . TRP A 1 112 ? 20.078 25.984 54.781 1 49.91 112 TRP A N 1
ATOM 876 C CA . TRP A 1 112 ? 21.016 25.359 55.719 1 49.91 112 TRP A CA 1
ATOM 877 C C . TRP A 1 112 ? 21.984 26.391 56.281 1 49.91 112 TRP A C 1
ATOM 879 O O . TRP A 1 112 ? 22.344 26.328 57.469 1 49.91 112 TRP A O 1
ATOM 889 N N . GLU A 1 113 ? 22.453 27.312 55.438 1 49.28 113 GLU A N 1
ATOM 890 C CA . GLU A 1 113 ? 23.406 28.312 55.906 1 49.28 113 GLU A CA 1
ATOM 891 C C . GLU A 1 113 ? 22.734 29.281 56.906 1 49.28 113 GLU A C 1
ATOM 893 O O . GLU A 1 113 ? 23.359 29.719 57.875 1 49.28 113 GLU A O 1
ATOM 898 N N . ALA A 1 114 ? 21.422 29.625 56.719 1 50.25 114 ALA A N 1
ATOM 899 C CA . ALA A 1 114 ? 20.766 30.531 57.656 1 50.25 114 ALA A CA 1
ATOM 900 C C . ALA A 1 114 ? 20.547 29.859 59 1 50.25 114 ALA A C 1
ATOM 902 O O . ALA A 1 114 ? 20.641 30.5 60.062 1 50.25 114 ALA A O 1
ATOM 903 N N . LYS A 1 115 ? 20.219 28.562 58.969 1 48.56 115 LYS A N 1
ATOM 904 C CA . LYS A 1 115 ? 20.078 27.891 60.25 1 48.56 115 LYS A CA 1
ATOM 905 C C . LYS A 1 115 ? 21.422 27.719 60.938 1 48.56 115 LYS A C 1
ATOM 907 O O . LYS A 1 115 ? 21.516 27.812 62.156 1 48.56 115 LYS A O 1
ATOM 912 N N . ALA A 1 116 ? 22.516 27.547 60.125 1 48.81 116 ALA A N 1
ATOM 913 C CA . ALA A 1 116 ? 23.844 27.422 60.719 1 48.81 116 ALA A CA 1
ATOM 914 C C . ALA A 1 116 ? 24.312 28.75 61.312 1 48.81 116 ALA A C 1
ATOM 916 O O . ALA A 1 116 ? 24.984 28.781 62.344 1 48.81 116 ALA A O 1
ATOM 917 N N . ALA A 1 117 ? 23.953 29.875 60.656 1 49.22 117 ALA A N 1
ATOM 918 C CA . ALA A 1 117 ? 24.328 31.172 61.188 1 49.22 117 ALA A CA 1
ATOM 919 C C . ALA A 1 117 ? 23.609 31.469 62.5 1 49.22 117 ALA A C 1
ATOM 921 O O . ALA A 1 117 ? 24.156 32.094 63.406 1 49.22 117 ALA A O 1
ATOM 922 N N . LYS A 1 118 ? 22.344 30.969 62.594 1 49.81 118 LYS A N 1
ATOM 923 C CA . LYS A 1 118 ? 21.656 31.188 63.875 1 49.81 118 LYS A CA 1
ATOM 924 C C . LYS A 1 118 ? 22.297 30.375 65 1 49.81 118 LYS A C 1
ATOM 926 O O . LYS A 1 118 ? 22.375 30.828 66.125 1 49.81 118 LYS A O 1
ATOM 931 N N . VAL A 1 119 ? 22.812 29.156 64.562 1 48.91 119 VAL A N 1
ATOM 932 C CA . VAL A 1 119 ? 23.422 28.344 65.625 1 48.91 119 VAL A CA 1
ATOM 933 C C . VAL A 1 119 ? 24.75 28.969 66.062 1 48.91 119 VAL A C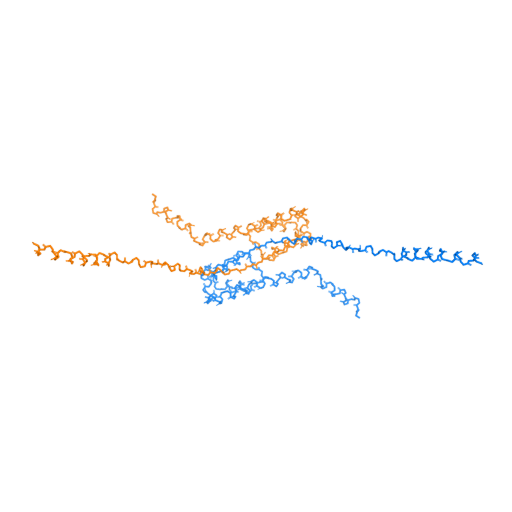 1
ATOM 935 O O . VAL A 1 119 ? 25.125 28.906 67.25 1 48.91 119 VAL A O 1
ATOM 938 N N . THR A 1 120 ? 25.484 29.594 65.125 1 49.53 120 THR A N 1
ATOM 939 C CA . THR A 1 120 ? 26.75 30.188 65.562 1 49.53 120 THR A CA 1
ATOM 940 C C . THR A 1 120 ? 26.516 31.469 66.312 1 49.53 120 THR A C 1
ATOM 942 O O . THR A 1 120 ? 27.328 31.828 67.188 1 49.53 120 THR A O 1
ATOM 945 N N . ALA A 1 121 ? 25.406 32.219 66 1 47.81 121 ALA A N 1
ATOM 946 C CA . ALA A 1 121 ? 25.141 33.438 66.75 1 47.81 121 ALA A CA 1
ATOM 947 C C . ALA A 1 121 ? 24.781 33.125 68.25 1 47.81 121 ALA A C 1
ATOM 949 O O . ALA A 1 121 ? 25.109 33.875 69.125 1 47.81 121 ALA A O 1
ATOM 950 N N . THR A 1 122 ? 24.203 31.969 68.438 1 48.66 122 THR A N 1
ATOM 951 C CA . THR A 1 122 ? 23.859 31.656 69.812 1 48.66 122 THR A CA 1
ATOM 952 C C . THR A 1 122 ? 25.109 31.297 70.625 1 48.66 122 THR A C 1
ATOM 954 O O . THR A 1 122 ? 25.188 31.578 71.812 1 48.66 122 THR A O 1
ATOM 957 N N . ARG A 1 123 ? 26.125 30.781 69.938 1 47.19 123 ARG A N 1
ATOM 958 C CA . ARG A 1 123 ? 27.266 30.359 70.75 1 47.19 123 ARG A CA 1
ATOM 959 C C . ARG A 1 123 ? 28.094 31.562 71.188 1 47.19 123 ARG A C 1
ATOM 961 O O . ARG A 1 123 ? 28.688 31.562 72.25 1 47.19 123 ARG A O 1
ATOM 968 N N . SER A 1 124 ? 28.203 32.531 70.375 1 46.91 124 SER A N 1
ATOM 969 C CA . SER A 1 124 ? 29.078 33.625 70.812 1 46.91 124 SER A CA 1
ATOM 970 C C . SER A 1 124 ? 28.484 34.406 71.938 1 46.91 124 SER A C 1
ATOM 972 O O . SER A 1 124 ? 29.188 35.188 72.625 1 46.91 124 SER A O 1
ATOM 974 N N . ALA A 1 125 ? 27.219 34.344 72.188 1 44.72 125 ALA A N 1
ATOM 975 C CA . ALA A 1 125 ? 26.688 35.125 73.312 1 44.72 125 ALA A CA 1
ATOM 976 C C . ALA A 1 125 ? 27.156 34.562 74.625 1 44.72 125 ALA A C 1
ATOM 978 O O . ALA A 1 125 ? 27.109 35.25 75.625 1 44.72 125 ALA A O 1
ATOM 979 N N . PHE A 1 126 ? 27.547 33.281 74.688 1 46.25 126 PHE A N 1
ATOM 980 C CA . PHE A 1 126 ? 27.922 32.844 76 1 46.25 126 PHE A CA 1
ATOM 981 C C . PHE A 1 126 ? 29.281 33.375 76.375 1 46.25 126 PHE A C 1
ATOM 983 O O . PHE A 1 126 ? 29.656 33.312 77.562 1 46.25 126 PHE A O 1
ATOM 990 N N . ALA A 1 127 ? 30.156 33.781 75.438 1 44.25 127 ALA A N 1
ATOM 991 C CA . ALA A 1 127 ? 31.484 34.094 75.938 1 44.25 127 ALA A CA 1
ATOM 992 C C . ALA A 1 127 ? 31.5 35.438 76.625 1 44.25 127 ALA A C 1
ATOM 994 O O . ALA A 1 127 ? 32.406 35.75 77.438 1 44.25 127 ALA A O 1
ATOM 995 N N . LYS A 1 128 ? 30.75 36.312 76.125 1 40.72 128 LYS A N 1
ATOM 996 C CA . LYS A 1 128 ? 31.094 37.594 76.812 1 40.72 128 LYS A CA 1
ATOM 997 C C . LYS A 1 128 ? 30.594 37.594 78.25 1 40.72 128 LYS A C 1
ATOM 999 O O . LYS A 1 128 ? 31 38.469 79 1 40.72 128 LYS A O 1
ATOM 1004 N N . ALA A 1 129 ? 29.656 36.75 78.5 1 44.25 129 ALA A N 1
ATOM 1005 C CA . ALA A 1 129 ? 29.25 37 79.938 1 44.25 129 ALA A CA 1
ATOM 1006 C C . ALA A 1 129 ? 30.266 36.438 80.875 1 44.25 129 ALA A C 1
ATOM 1008 O O . ALA A 1 129 ? 30.234 36.719 82.062 1 44.25 129 ALA A O 1
ATOM 1009 N N . ALA A 1 130 ? 31.359 35.875 80.375 1 35.56 130 ALA A N 1
ATOM 1010 C CA . ALA A 1 130 ? 32.281 35.656 81.5 1 35.56 130 ALA A CA 1
ATOM 1011 C C . ALA A 1 130 ? 33.156 36.875 81.75 1 35.56 130 ALA A C 1
ATOM 1013 O O . ALA A 1 130 ? 33.5 37.594 80.812 1 35.56 130 ALA A O 1
ATOM 1014 N N . MET B 1 1 ? -32 -28.672 -6.992 1 56.69 1 MET B N 1
ATOM 1015 C CA . MET B 1 1 ? -31.062 -27.609 -7.281 1 56.69 1 MET B CA 1
ATOM 1016 C C . MET B 1 1 ? -30.234 -27.938 -8.523 1 56.69 1 MET B C 1
ATOM 1018 O O . MET B 1 1 ? -29.625 -29 -8.609 1 56.69 1 MET B O 1
ATOM 1022 N N . SER B 1 2 ? -30.344 -27.266 -9.703 1 64.44 2 SER B N 1
ATOM 1023 C CA . SER B 1 2 ? -29.781 -27.672 -10.977 1 64.44 2 SER B CA 1
ATOM 1024 C C . SER B 1 2 ? -28.25 -27.594 -10.961 1 64.44 2 SER B C 1
ATOM 1026 O O . SER B 1 2 ? -27.672 -26.859 -10.156 1 64.44 2 SER B O 1
ATOM 1028 N N . GLN B 1 3 ? -27.703 -28.625 -11.539 1 68.31 3 GLN B N 1
ATOM 1029 C CA . GLN B 1 3 ? -26.25 -28.703 -11.758 1 68.31 3 GLN B CA 1
ATOM 1030 C C . GLN B 1 3 ? -25.703 -27.344 -12.188 1 68.31 3 GLN B C 1
ATOM 1032 O O . GLN B 1 3 ? -24.578 -26.984 -11.82 1 68.31 3 GLN B O 1
ATOM 1037 N N . PHE B 1 4 ? -26.5 -26.703 -12.875 1 63.75 4 PHE B N 1
ATOM 1038 C CA . PHE B 1 4 ? -26.125 -25.391 -13.375 1 63.75 4 PHE B CA 1
ATOM 1039 C C . PHE B 1 4 ? -25.953 -24.391 -12.227 1 63.75 4 PHE B C 1
ATOM 1041 O O . PHE B 1 4 ? -24.984 -23.641 -12.195 1 63.75 4 PHE B O 1
ATOM 1048 N N . ARG B 1 5 ? -26.891 -24.344 -11.289 1 64.38 5 ARG B N 1
ATOM 1049 C CA . ARG B 1 5 ? -26.797 -23.422 -10.164 1 64.38 5 ARG B CA 1
ATOM 1050 C C . ARG B 1 5 ? -25.562 -23.719 -9.312 1 64.38 5 ARG B C 1
ATOM 1052 O O . ARG B 1 5 ? -24.922 -22.797 -8.797 1 64.38 5 ARG B O 1
ATOM 1059 N N . ARG B 1 6 ? -25.281 -24.984 -9.172 1 62.66 6 ARG B N 1
ATOM 1060 C CA . ARG B 1 6 ? -24.109 -25.391 -8.391 1 62.66 6 ARG B CA 1
ATOM 1061 C C . ARG B 1 6 ? -22.812 -24.938 -9.062 1 62.66 6 ARG B C 1
ATOM 1063 O O . ARG B 1 6 ? -21.906 -24.453 -8.391 1 62.66 6 ARG B O 1
ATOM 1070 N N . ALA B 1 7 ? -22.766 -25.141 -10.359 1 62.78 7 ALA B N 1
ATOM 1071 C CA . ALA B 1 7 ? -21.609 -24.719 -11.133 1 62.78 7 ALA B CA 1
ATOM 1072 C C . ALA B 1 7 ? -21.422 -23.203 -11.039 1 62.78 7 ALA B C 1
ATOM 1074 O O . ALA B 1 7 ? -20.281 -22.719 -10.938 1 62.78 7 ALA B O 1
ATOM 1075 N N . LEU B 1 8 ? -22.562 -22.594 -11.133 1 60.66 8 LEU B N 1
ATOM 1076 C CA . LEU B 1 8 ? -22.531 -21.141 -11.023 1 60.66 8 LEU B CA 1
ATOM 1077 C C . LEU B 1 8 ? -22.062 -20.703 -9.641 1 60.66 8 LEU B C 1
ATOM 1079 O O . LEU B 1 8 ? -21.266 -19.766 -9.516 1 60.66 8 LEU B O 1
ATOM 1083 N N . GLN B 1 9 ? -22.531 -21.328 -8.656 1 60.88 9 GLN B N 1
ATOM 1084 C CA . GLN B 1 9 ? -22.109 -21.016 -7.289 1 60.88 9 GLN B CA 1
ATOM 1085 C C . GLN B 1 9 ? -20.625 -21.312 -7.09 1 60.88 9 GLN B C 1
ATOM 1087 O O . GLN B 1 9 ? -19.922 -20.562 -6.41 1 60.88 9 GLN B O 1
ATOM 1092 N N . SER B 1 10 ? -20.25 -22.453 -7.59 1 59.34 10 SER B N 1
ATOM 1093 C CA . SER B 1 10 ? -18.844 -22.875 -7.477 1 59.34 10 SER B CA 1
ATOM 1094 C C . SER B 1 10 ? -17.922 -21.875 -8.164 1 59.34 10 SER B C 1
ATOM 1096 O O . SER B 1 10 ? -16.828 -21.594 -7.668 1 59.34 10 SER B O 1
ATOM 1098 N N . LYS B 1 11 ? -18.375 -21.688 -9.461 1 58.25 11 LYS B N 1
ATOM 1099 C CA . LYS B 1 11 ? -17.609 -20.703 -10.219 1 58.25 11 LYS B CA 1
ATOM 1100 C C . LYS B 1 11 ? -17.547 -19.375 -9.484 1 58.25 11 LYS B C 1
ATOM 1102 O O . LYS B 1 11 ? -16.531 -18.672 -9.547 1 58.25 11 LYS B O 1
ATOM 1107 N N . LEU B 1 12 ? -18.672 -19.125 -8.914 1 57.62 12 LEU B N 1
ATOM 1108 C CA . LEU B 1 12 ? -18.75 -17.875 -8.164 1 57.62 12 LEU B CA 1
ATOM 1109 C C . LEU B 1 12 ? -17.75 -17.875 -7.016 1 57.62 12 LEU B C 1
ATOM 1111 O O . LEU B 1 12 ? -17.234 -16.828 -6.645 1 57.62 12 LEU B O 1
ATOM 1115 N N . GLU B 1 13 ? -17.594 -19.219 -6.535 1 62.47 13 GLU B N 1
ATOM 1116 C CA . GLU B 1 13 ? -16.672 -19.172 -5.398 1 62.47 13 GLU B CA 1
ATOM 1117 C C . GLU B 1 13 ? -15.227 -19.328 -5.852 1 62.47 13 GLU B C 1
ATOM 1119 O O . GLU B 1 13 ? -14.523 -20.234 -5.391 1 62.47 13 GLU B O 1
ATOM 1124 N N . ASN B 1 14 ? -14.906 -18.922 -7.109 1 80.19 14 ASN B N 1
ATOM 1125 C CA . ASN B 1 14 ? -13.547 -18.938 -7.633 1 80.19 14 ASN B CA 1
ATOM 1126 C C . ASN B 1 14 ? -12.578 -18.234 -6.684 1 80.19 14 ASN B C 1
ATOM 1128 O O . ASN B 1 14 ? -12.805 -17.094 -6.289 1 80.19 14 ASN B O 1
ATOM 1132 N N . PRO B 1 15 ? -11.758 -19.078 -6.105 1 83.94 15 PRO B N 1
ATOM 1133 C CA . PRO B 1 15 ? -10.805 -18.531 -5.141 1 83.94 15 PRO B CA 1
ATOM 1134 C C . PRO B 1 15 ? -10.203 -17.203 -5.586 1 83.94 15 PRO B C 1
ATOM 1136 O O . PRO B 1 15 ? -9.906 -16.344 -4.754 1 83.94 15 PRO B O 1
ATOM 1139 N N . GLU B 1 16 ? -10.109 -17.062 -6.855 1 85.19 16 GLU B N 1
ATOM 1140 C CA . GLU B 1 16 ? -9.547 -15.812 -7.355 1 85.19 16 GLU B CA 1
ATOM 1141 C C . GLU B 1 16 ? -10.531 -14.664 -7.195 1 85.19 16 GLU B C 1
ATOM 1143 O O . GLU B 1 16 ? -10.141 -13.539 -6.883 1 85.19 16 GLU B O 1
ATOM 1148 N N . VAL B 1 17 ? -11.758 -15.023 -7.465 1 88.75 17 VAL B N 1
ATOM 1149 C CA . VAL B 1 17 ? -12.797 -14.008 -7.312 1 88.75 17 VAL B CA 1
ATOM 1150 C C . VAL B 1 17 ? -12.891 -13.586 -5.848 1 88.75 17 VAL B C 1
ATOM 1152 O O . VAL B 1 17 ? -12.969 -12.398 -5.539 1 88.75 17 VAL B O 1
ATOM 1155 N N . ARG B 1 18 ? -12.836 -14.562 -4.984 1 91.56 18 ARG B N 1
ATOM 1156 C CA . ARG B 1 18 ? -12.875 -14.281 -3.553 1 91.56 18 ARG B CA 1
ATOM 1157 C C . ARG B 1 18 ? -11.672 -13.445 -3.123 1 91.56 18 ARG B C 1
ATOM 1159 O O . ARG B 1 18 ? -11.812 -12.484 -2.369 1 91.56 18 ARG B O 1
ATOM 1166 N N . ALA B 1 19 ? -10.508 -13.773 -3.588 1 91.81 19 ALA B N 1
ATOM 1167 C CA . ALA B 1 19 ? -9.281 -13.039 -3.266 1 91.81 19 ALA B CA 1
ATOM 1168 C C . ALA B 1 19 ? -9.383 -11.594 -3.73 1 91.81 19 ALA B C 1
ATOM 1170 O O . ALA B 1 19 ? -8.938 -10.68 -3.031 1 91.81 19 ALA B O 1
ATOM 1171 N N . GLY B 1 20 ? -9.953 -11.406 -4.926 1 92.94 20 GLY B N 1
ATOM 1172 C CA . GLY B 1 20 ? -10.148 -10.062 -5.438 1 92.94 20 GLY B CA 1
ATOM 1173 C C . GLY B 1 20 ? -11.078 -9.219 -4.578 1 92.94 20 GLY B C 1
ATOM 1174 O O . GLY B 1 20 ? -10.812 -8.039 -4.34 1 92.94 20 GLY B O 1
ATOM 1175 N N . TYR B 1 21 ? -12.141 -9.875 -4.156 1 94.5 21 TYR B N 1
ATOM 1176 C CA . TYR B 1 21 ? -13.094 -9.203 -3.281 1 94.5 21 TYR B CA 1
ATOM 1177 C C . TYR B 1 21 ? -12.43 -8.812 -1.963 1 94.5 21 TYR B C 1
ATOM 1179 O O . TYR B 1 21 ? -12.602 -7.688 -1.488 1 94.5 21 TYR B O 1
ATOM 1187 N N . GLU B 1 22 ? -11.703 -9.711 -1.364 1 95.25 22 GLU B N 1
ATOM 1188 C CA . GLU B 1 22 ? -11.008 -9.453 -0.105 1 95.25 22 GLU B CA 1
ATOM 1189 C C . GLU B 1 22 ? -9.992 -8.328 -0.259 1 95.25 22 GLU B C 1
ATOM 1191 O O . GLU B 1 22 ? -9.859 -7.473 0.62 1 95.25 22 GLU B O 1
ATOM 1196 N N . ASP B 1 23 ? -9.297 -8.367 -1.367 1 96.19 23 ASP B N 1
ATOM 1197 C CA . ASP B 1 23 ? -8.328 -7.305 -1.647 1 96.19 23 ASP B CA 1
ATOM 1198 C C . ASP B 1 23 ? -9.008 -5.938 -1.681 1 96.19 23 ASP B C 1
ATOM 1200 O O . ASP B 1 23 ? -8.516 -4.98 -1.079 1 96.19 23 ASP B O 1
ATOM 1204 N N . SER B 1 24 ? -10.125 -5.883 -2.396 1 97.62 24 SER B N 1
ATOM 1205 C CA . SER B 1 24 ? -10.867 -4.633 -2.52 1 97.62 24 SER B CA 1
ATOM 1206 C C . SER B 1 24 ? -11.367 -4.152 -1.162 1 97.62 24 SER B C 1
ATOM 1208 O O . SER B 1 24 ? -11.312 -2.957 -0.861 1 97.62 24 SER B O 1
ATOM 1210 N N . ARG B 1 25 ? -11.875 -5.016 -0.379 1 97.56 25 ARG B N 1
ATOM 1211 C CA . ARG B 1 25 ? -12.352 -4.68 0.96 1 97.56 25 ARG B CA 1
ATOM 1212 C C . ARG B 1 25 ? -11.219 -4.121 1.816 1 97.56 25 ARG B C 1
ATOM 1214 O O . ARG B 1 25 ? -11.406 -3.154 2.559 1 97.56 25 ARG B O 1
ATOM 1221 N N . ASP B 1 26 ? -10.055 -4.762 1.73 1 97.31 26 ASP B N 1
ATOM 1222 C CA . ASP B 1 26 ? -8.891 -4.32 2.494 1 97.31 26 ASP B CA 1
ATOM 1223 C C . ASP B 1 26 ? -8.484 -2.9 2.107 1 97.31 26 ASP B C 1
ATOM 1225 O O . ASP B 1 26 ? -8.148 -2.092 2.971 1 97.31 26 ASP B O 1
ATOM 1229 N N . ARG B 1 27 ? -8.508 -2.598 0.791 1 98.12 27 ARG B N 1
ATOM 1230 C CA . ARG B 1 27 ? -8.156 -1.256 0.338 1 98.12 27 ARG B CA 1
ATOM 1231 C C . ARG B 1 27 ? -9.172 -0.229 0.825 1 98.12 27 ARG B C 1
ATOM 1233 O O . ARG B 1 27 ? -8.797 0.854 1.28 1 98.12 27 ARG B O 1
ATOM 1240 N N . ARG B 1 28 ? -10.438 -0.566 0.726 1 98.06 28 ARG B N 1
ATOM 1241 C CA . ARG B 1 28 ? -11.492 0.32 1.204 1 98.06 28 ARG B CA 1
ATOM 1242 C C . ARG B 1 28 ? -11.344 0.602 2.693 1 98.06 28 ARG B C 1
ATOM 1244 O O . ARG B 1 28 ? -11.461 1.749 3.129 1 98.06 28 ARG B O 1
ATOM 1251 N N . LYS B 1 29 ? -11.094 -0.422 3.492 1 97.81 29 LYS B N 1
ATOM 1252 C CA . LYS B 1 29 ? -10.898 -0.268 4.934 1 97.81 29 LYS B CA 1
ATOM 1253 C C . LYS B 1 29 ? -9.719 0.646 5.234 1 97.81 29 LYS B C 1
ATOM 1255 O O . LYS B 1 29 ? -9.766 1.447 6.168 1 97.81 29 LYS B O 1
ATOM 1260 N N . LEU B 1 30 ? -8.633 0.483 4.504 1 98.06 30 LEU B N 1
ATOM 1261 C CA . LEU B 1 30 ? -7.461 1.342 4.668 1 98.06 30 LEU B CA 1
ATOM 1262 C C . LEU B 1 30 ? -7.84 2.811 4.504 1 98.06 30 LEU B C 1
ATOM 1264 O O . LEU B 1 30 ? -7.5 3.643 5.348 1 98.06 30 LEU B O 1
ATOM 1268 N N . ILE B 1 31 ? -8.516 3.143 3.389 1 98.44 31 ILE B N 1
ATOM 1269 C CA . ILE B 1 31 ? -8.898 4.52 3.094 1 98.44 31 ILE B CA 1
ATOM 1270 C C . ILE B 1 31 ? -9.867 5.027 4.16 1 98.44 31 ILE B C 1
ATOM 1272 O O . ILE B 1 31 ? -9.711 6.141 4.668 1 98.44 31 ILE B O 1
ATOM 1276 N N . GLU B 1 32 ? -10.828 4.23 4.594 1 98.12 32 GLU B N 1
ATOM 1277 C CA . GLU B 1 32 ? -11.797 4.605 5.625 1 98.12 32 GLU B CA 1
ATOM 1278 C C . GLU B 1 32 ? -11.102 4.914 6.945 1 98.12 32 GLU B C 1
ATOM 1280 O O . GLU B 1 32 ? -11.469 5.859 7.645 1 98.12 32 GLU B O 1
ATOM 1285 N N . THR B 1 33 ? -10.156 4.047 7.289 1 97.69 33 THR B N 1
ATOM 1286 C CA . THR B 1 33 ? -9.383 4.266 8.508 1 97.69 33 THR B CA 1
ATOM 1287 C C . THR B 1 33 ? -8.672 5.617 8.461 1 97.69 33 THR B C 1
ATOM 1289 O O . THR B 1 33 ? -8.672 6.359 9.445 1 97.69 33 THR B O 1
ATOM 1292 N N . MET B 1 34 ? -8.086 5.965 7.332 1 97.75 34 MET B N 1
ATOM 1293 C CA . MET B 1 34 ? -7.363 7.227 7.184 1 97.75 34 MET B CA 1
ATOM 1294 C C . MET B 1 34 ? -8.32 8.414 7.258 1 97.75 34 MET B C 1
ATOM 1296 O O . MET B 1 34 ? -7.996 9.445 7.844 1 97.75 34 MET B O 1
ATOM 1300 N N . VAL B 1 35 ? -9.469 8.266 6.648 1 98.44 35 VAL B N 1
ATOM 1301 C CA . VAL B 1 35 ? -10.492 9.305 6.734 1 98.44 35 VAL B CA 1
ATOM 1302 C C . VAL B 1 35 ? -10.922 9.492 8.188 1 98.44 35 VAL B C 1
ATOM 1304 O O . VAL B 1 35 ? -11.094 10.617 8.648 1 98.44 35 VAL B O 1
ATOM 1307 N N . GLN B 1 36 ? -11.094 8.391 8.922 1 98.19 36 GLN B N 1
ATOM 1308 C CA . GLN B 1 36 ? -11.453 8.469 10.328 1 98.19 36 GLN B CA 1
ATOM 1309 C C . GLN B 1 36 ? -10.352 9.164 11.141 1 98.19 36 GLN B C 1
ATOM 1311 O O . GLN B 1 36 ? -10.648 9.961 12.031 1 98.19 36 GLN B O 1
ATOM 1316 N N . VAL B 1 37 ? -9.086 8.836 10.859 1 97.38 37 VAL B N 1
AT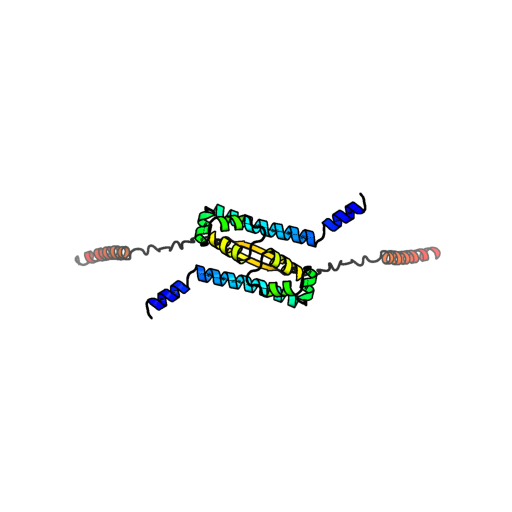OM 1317 C CA . VAL B 1 37 ? -7.965 9.484 11.523 1 97.38 37 VAL B CA 1
ATOM 1318 C C . VAL B 1 37 ? -8.023 10.992 11.273 1 97.38 37 VAL B C 1
ATOM 1320 O O . VAL B 1 37 ? -7.797 11.789 12.188 1 97.38 37 VAL B O 1
ATOM 1323 N N . ARG B 1 38 ? -8.297 11.375 9.984 1 98.06 38 ARG B N 1
ATOM 1324 C CA . ARG B 1 38 ? -8.445 12.797 9.68 1 98.06 38 ARG B CA 1
ATOM 1325 C C . ARG B 1 38 ? -9.492 13.445 10.578 1 98.06 38 ARG B C 1
ATOM 1327 O O . ARG B 1 38 ? -9.242 14.484 11.188 1 98.06 38 ARG B O 1
ATOM 1334 N N . LYS B 1 39 ? -10.625 12.828 10.641 1 98.25 39 LYS B N 1
ATOM 1335 C CA . LYS B 1 39 ? -11.75 13.359 11.406 1 98.25 39 LYS B CA 1
ATOM 1336 C C . LYS B 1 39 ? -11.422 13.414 12.891 1 98.25 39 LYS B C 1
ATOM 1338 O O . LYS B 1 39 ? -11.727 14.406 13.562 1 98.25 39 LYS B O 1
ATOM 1343 N N . ASP B 1 40 ? -10.805 12.352 13.398 1 96.81 40 ASP B N 1
ATOM 1344 C CA . ASP B 1 40 ? -10.43 12.297 14.805 1 96.81 40 ASP B CA 1
ATOM 1345 C C . ASP B 1 40 ? -9.43 13.398 15.156 1 96.81 40 ASP B C 1
ATOM 1347 O O . ASP B 1 40 ? -9.398 13.883 16.281 1 96.81 40 ASP B O 1
ATOM 1351 N N . ALA B 1 41 ? -8.633 13.805 14.195 1 95.94 41 ALA B N 1
ATOM 1352 C CA . ALA B 1 41 ? -7.641 14.859 14.391 1 95.94 41 ALA B CA 1
ATOM 1353 C C . ALA B 1 41 ? -8.273 16.234 14.219 1 95.94 41 ALA B C 1
ATOM 1355 O O . ALA B 1 41 ? -7.598 17.266 14.367 1 95.94 41 ALA B O 1
ATOM 1356 N N . GLY B 1 42 ? -9.562 16.281 13.797 1 97.81 42 GLY B N 1
ATOM 1357 C CA . GLY B 1 42 ? -10.281 17.531 13.617 1 97.81 42 GLY B CA 1
ATOM 1358 C C . GLY B 1 42 ? -9.898 18.266 12.352 1 97.81 42 GLY B C 1
ATOM 1359 O O . GLY B 1 42 ? -10.07 19.484 12.25 1 97.81 42 GLY B O 1
ATOM 1360 N N . LEU B 1 43 ? -9.375 17.594 11.438 1 98.38 43 LEU B N 1
ATOM 1361 C CA . LEU B 1 43 ? -8.898 18.219 10.203 1 98.38 43 LEU B CA 1
ATOM 1362 C C . LEU B 1 43 ? -9.961 18.156 9.117 1 98.38 43 LEU B C 1
ATOM 1364 O O . LEU B 1 43 ? -10.641 17.141 8.961 1 98.38 43 LEU B O 1
ATOM 1368 N N . THR B 1 44 ? -10.086 19.266 8.367 1 98.75 44 THR B N 1
ATOM 1369 C CA . THR B 1 44 ? -10.898 19.297 7.156 1 98.75 44 THR B CA 1
ATOM 1370 C C . THR B 1 44 ? -10.094 18.781 5.961 1 98.75 44 THR B C 1
ATOM 1372 O O . THR B 1 44 ? -8.867 18.672 6.039 1 98.75 44 THR B O 1
ATOM 1375 N N . GLN B 1 45 ? -10.844 18.453 4.875 1 98.75 45 GLN B N 1
ATOM 1376 C CA . GLN B 1 45 ? -10.156 18.062 3.65 1 98.75 45 GLN B CA 1
ATOM 1377 C C . GLN B 1 45 ? -9.242 19.188 3.16 1 98.75 45 GLN B C 1
ATOM 1379 O O . GLN B 1 45 ? -8.141 18.922 2.662 1 98.75 45 GLN B O 1
ATOM 1384 N N . GLN B 1 46 ? -9.664 20.469 3.35 1 98.75 46 GLN B N 1
ATOM 1385 C CA . GLN B 1 46 ? -8.867 21.625 2.93 1 98.75 46 GLN B CA 1
ATOM 1386 C C . GLN B 1 46 ? -7.578 21.719 3.738 1 98.75 46 GLN B C 1
ATOM 1388 O O . GLN B 1 46 ? -6.512 21.984 3.184 1 98.75 46 GLN B O 1
ATOM 1393 N N . GLN B 1 47 ? -7.742 21.484 5.004 1 98.69 47 GLN B N 1
ATOM 1394 C CA . GLN B 1 47 ? -6.562 21.531 5.863 1 98.69 47 GLN B CA 1
ATOM 1395 C C . GLN B 1 47 ? -5.566 20.438 5.496 1 98.69 47 GLN B C 1
ATOM 1397 O O . GLN B 1 47 ? -4.355 20.672 5.5 1 98.69 47 GLN B O 1
ATOM 1402 N N . VAL B 1 48 ? -6.016 19.25 5.219 1 98.62 48 VAL B N 1
ATOM 1403 C CA . VAL B 1 48 ? -5.152 18.172 4.762 1 98.62 48 VAL B CA 1
ATOM 1404 C C . VAL B 1 48 ? -4.508 18.547 3.434 1 98.62 48 VAL B C 1
ATOM 1406 O O . VAL B 1 48 ? -3.307 18.344 3.238 1 98.62 48 VAL B O 1
ATOM 1409 N N . ALA B 1 49 ? -5.297 19.094 2.508 1 98.75 49 ALA B N 1
ATOM 1410 C CA . ALA B 1 49 ? -4.801 19.531 1.206 1 98.75 49 ALA B CA 1
ATOM 1411 C C . ALA B 1 49 ? -3.658 20.531 1.363 1 98.75 49 ALA B C 1
ATOM 1413 O O . ALA B 1 49 ? -2.633 20.438 0.686 1 98.75 49 ALA B O 1
ATOM 1414 N N . ASP B 1 50 ? -3.775 21.438 2.266 1 98.19 50 ASP B N 1
ATOM 1415 C CA . ASP B 1 50 ? -2.746 22.438 2.543 1 98.19 50 ASP B CA 1
ATOM 1416 C C . ASP B 1 50 ? -1.457 21.781 3.025 1 98.19 50 ASP B C 1
ATOM 1418 O O . ASP B 1 50 ? -0.365 22.125 2.576 1 98.19 50 ASP B O 1
ATOM 1422 N N . ARG B 1 51 ? -1.63 20.781 3.936 1 95.69 51 ARG B N 1
ATOM 1423 C CA . ARG B 1 51 ? -0.477 20.062 4.465 1 95.69 51 ARG B CA 1
ATOM 1424 C C . ARG B 1 51 ? 0.228 19.266 3.365 1 95.69 51 ARG B C 1
ATOM 1426 O O . ARG B 1 51 ? 1.447 19.094 3.406 1 95.69 51 ARG B O 1
ATOM 1433 N N . MET B 1 52 ? -0.525 18.859 2.426 1 96.69 52 MET B N 1
ATOM 1434 C CA . MET B 1 52 ? 0.019 18.031 1.347 1 96.69 52 MET B CA 1
ATOM 1435 C C . MET B 1 52 ? 0.501 18.906 0.191 1 96.69 52 MET B C 1
ATOM 1437 O O . MET B 1 52 ? 1.143 18.406 -0.738 1 96.69 52 MET B O 1
ATOM 1441 N N . GLY B 1 53 ? 0.195 20.156 0.219 1 96.75 53 GLY B N 1
ATOM 1442 C CA . GLY B 1 53 ? 0.558 21.047 -0.867 1 96.75 53 GLY B CA 1
ATOM 1443 C C . GLY B 1 53 ? -0.22 20.797 -2.143 1 96.75 53 GLY B C 1
ATOM 1444 O O . GLY B 1 53 ? 0.333 20.875 -3.24 1 96.75 53 GLY B O 1
ATOM 1445 N N . VAL B 1 54 ? -1.499 20.375 -2.018 1 98.06 54 VAL B N 1
ATOM 1446 C CA . VAL B 1 54 ? -2.365 20.109 -3.16 1 98.06 54 VAL B CA 1
ATOM 1447 C C . VAL B 1 54 ? -3.693 20.844 -2.988 1 98.06 54 VAL B C 1
ATOM 1449 O O . VAL B 1 54 ? -3.893 21.547 -1.999 1 98.06 54 VAL B O 1
ATOM 1452 N N . VAL B 1 55 ? -4.543 20.75 -4.012 1 98.5 55 VAL B N 1
ATOM 1453 C CA . VAL B 1 55 ? -5.875 21.328 -3.936 1 98.5 55 VAL B CA 1
ATOM 1454 C C . VAL B 1 55 ? -6.824 20.375 -3.215 1 98.5 55 VAL B C 1
ATOM 1456 O O . VAL B 1 55 ? -6.602 19.172 -3.207 1 98.5 55 VAL B O 1
ATOM 1459 N N . GLN B 1 56 ? -7.875 20.922 -2.627 1 98.62 56 GLN B N 1
ATOM 1460 C CA . GLN B 1 56 ? -8.844 20.156 -1.855 1 98.62 56 GLN B CA 1
ATOM 1461 C C . GLN B 1 56 ? -9.438 19.016 -2.691 1 98.62 56 GLN B C 1
ATOM 1463 O O . GLN B 1 56 ? -9.703 17.938 -2.178 1 98.62 56 GLN B O 1
ATOM 1468 N N . SER B 1 57 ? -9.609 19.234 -3.947 1 98.75 57 SER B N 1
ATOM 1469 C CA . SER B 1 57 ? -10.227 18.219 -4.801 1 98.75 57 SER B CA 1
ATOM 1470 C C . SER B 1 57 ? -9.352 16.969 -4.902 1 98.75 57 SER B C 1
ATOM 1472 O O . SER B 1 57 ? -9.859 15.859 -5.043 1 98.75 57 SER B O 1
ATOM 1474 N N . THR B 1 58 ? -8.023 17.141 -4.879 1 98.62 58 THR B N 1
ATOM 1475 C CA . THR B 1 58 ? -7.098 16.016 -4.883 1 98.62 58 THR B CA 1
ATOM 1476 C C . THR B 1 58 ? -7.301 15.141 -3.652 1 98.62 58 THR B C 1
ATOM 1478 O O . THR B 1 58 ? -7.309 13.914 -3.75 1 98.62 58 THR B O 1
ATOM 1481 N N . VAL B 1 59 ? -7.504 15.742 -2.492 1 98.81 59 VAL B N 1
ATOM 1482 C CA . VAL B 1 59 ? -7.734 15.031 -1.239 1 98.81 59 VAL B CA 1
ATOM 1483 C C . VAL B 1 59 ? -9.086 14.328 -1.282 1 98.81 59 VAL B C 1
ATOM 1485 O O . VAL B 1 59 ? -9.203 13.164 -0.893 1 98.81 59 VAL B O 1
ATOM 1488 N N . ALA B 1 60 ? -10.086 15.047 -1.763 1 98.81 60 ALA B N 1
ATOM 1489 C CA . ALA B 1 60 ? -11.414 14.453 -1.895 1 98.81 60 ALA B CA 1
ATOM 1490 C C . ALA B 1 60 ? -11.375 13.219 -2.797 1 98.81 60 ALA B C 1
ATOM 1492 O O . ALA B 1 60 ? -11.984 12.195 -2.486 1 98.81 60 ALA B O 1
ATOM 1493 N N . GLN B 1 61 ? -10.664 13.359 -3.947 1 98.62 61 GLN B N 1
ATOM 1494 C CA . GLN B 1 61 ? -10.516 12.25 -4.879 1 98.62 61 GLN B CA 1
ATOM 1495 C C . GLN B 1 61 ? -9.797 11.07 -4.223 1 98.62 61 GLN B C 1
ATOM 1497 O O . GLN B 1 61 ? -10.18 9.914 -4.418 1 98.62 61 GLN B O 1
ATOM 1502 N N . PHE B 1 62 ? -8.812 11.367 -3.445 1 98.69 62 PHE B N 1
ATOM 1503 C CA . PHE B 1 62 ? -8.094 10.32 -2.729 1 98.69 62 PHE B CA 1
ATOM 1504 C C . PHE B 1 62 ? -9.016 9.586 -1.771 1 98.69 62 PHE B C 1
ATOM 1506 O O . PHE B 1 62 ? -9.016 8.352 -1.72 1 98.69 62 PHE B O 1
ATOM 1513 N N . GLU B 1 63 ? -9.805 10.336 -1.01 1 98.75 63 GLU B N 1
ATOM 1514 C CA . GLU B 1 63 ? -10.664 9.75 0.014 1 98.75 63 GLU B CA 1
ATOM 1515 C C . GLU B 1 63 ? -11.742 8.875 -0.611 1 98.75 63 GLU B C 1
ATOM 1517 O O . GLU B 1 63 ? -12.297 7.988 0.051 1 98.75 63 GLU B O 1
ATOM 1522 N N . GLY B 1 64 ? -12.055 9.148 -1.888 1 98.38 64 GLY B N 1
ATOM 1523 C CA . GLY B 1 64 ? -13.039 8.344 -2.6 1 98.38 64 GLY B CA 1
ATOM 1524 C C . GLY B 1 64 ? -12.422 7.297 -3.502 1 98.38 64 GLY B C 1
ATOM 1525 O O . GLY B 1 64 ? -13.125 6.57 -4.203 1 98.38 64 GLY B O 1
ATOM 1526 N N . SER B 1 65 ? -11.102 7.203 -3.521 1 98.44 65 SER B N 1
ATOM 1527 C CA . SER B 1 65 ? -10.406 6.312 -4.441 1 98.44 65 SER B CA 1
ATOM 1528 C C . SER B 1 65 ? -10.547 4.855 -4.016 1 98.44 65 SER B C 1
ATOM 1530 O O . SER B 1 65 ? -10.508 4.543 -2.826 1 98.44 65 SER B O 1
ATOM 1532 N N . THR B 1 66 ? -10.625 3.986 -5.02 1 98 66 THR B N 1
ATOM 1533 C CA . THR B 1 66 ? -10.688 2.555 -4.742 1 98 66 THR B CA 1
ATOM 1534 C C . THR B 1 66 ? -9.312 1.911 -4.91 1 98 66 THR B C 1
ATOM 1536 O O . THR B 1 66 ? -9.102 0.771 -4.492 1 98 66 THR B O 1
ATOM 1539 N N . ASP B 1 67 ? -8.422 2.645 -5.523 1 98.56 67 ASP B N 1
ATOM 1540 C CA . ASP B 1 67 ? -7.133 2.029 -5.809 1 98.56 67 ASP B CA 1
ATOM 1541 C C . ASP B 1 67 ? -6.031 3.084 -5.914 1 98.56 67 ASP B C 1
ATOM 1543 O O . ASP B 1 67 ? -5.445 3.271 -6.98 1 98.56 67 ASP B O 1
ATOM 1547 N N . PRO B 1 68 ? -5.691 3.758 -4.867 1 98.56 68 PRO B N 1
ATOM 1548 C CA . PRO B 1 68 ? -4.645 4.785 -4.895 1 98.56 68 PRO B CA 1
ATOM 1549 C C . PRO B 1 68 ? -3.242 4.191 -4.992 1 98.56 68 PRO B C 1
ATOM 1551 O O . PRO B 1 68 ? -3.053 2.996 -4.75 1 98.56 68 PRO B O 1
ATOM 1554 N N . ARG B 1 69 ? -2.291 5.012 -5.387 1 98.56 69 ARG B N 1
ATOM 1555 C CA . ARG B 1 69 ? -0.876 4.656 -5.387 1 98.56 69 ARG B CA 1
ATOM 1556 C C . ARG B 1 69 ? -0.325 4.598 -3.967 1 98.56 69 ARG B C 1
ATOM 1558 O O . ARG B 1 69 ? -0.852 5.25 -3.064 1 98.56 69 ARG B O 1
ATOM 1565 N N . LEU B 1 70 ? 0.729 3.828 -3.848 1 98.69 70 LEU B N 1
ATOM 1566 C CA . LEU B 1 70 ? 1.402 3.727 -2.557 1 98.69 70 LEU B CA 1
ATOM 1567 C C . LEU B 1 70 ? 1.83 5.102 -2.059 1 98.69 70 LEU B C 1
ATOM 1569 O O . LEU B 1 70 ? 1.659 5.422 -0.878 1 98.69 70 LEU B O 1
ATOM 1573 N N . SER B 1 71 ? 2.316 5.969 -2.91 1 98.31 71 SER B N 1
ATOM 1574 C CA . SER B 1 71 ? 2.822 7.285 -2.521 1 98.31 71 SER B CA 1
ATOM 1575 C C . SER B 1 71 ? 1.703 8.164 -1.977 1 98.31 71 SER B C 1
ATOM 1577 O O . SER B 1 71 ? 1.908 8.914 -1.02 1 98.31 71 SER B O 1
ATOM 1579 N N . SER B 1 72 ? 0.538 8.117 -2.623 1 98.25 72 SER B N 1
ATOM 1580 C CA . SER B 1 72 ? -0.589 8.93 -2.174 1 98.25 72 SER B CA 1
ATOM 1581 C C . SER B 1 72 ? -1.047 8.516 -0.778 1 98.25 72 SER B C 1
ATOM 1583 O O . SER B 1 72 ? -1.378 9.367 0.049 1 98.25 72 SER B O 1
ATOM 1585 N N . VAL B 1 73 ? -1.064 7.195 -0.567 1 98.62 73 VAL B N 1
ATOM 1586 C CA . VAL B 1 73 ? -1.429 6.668 0.744 1 98.62 73 VAL B CA 1
ATOM 1587 C C . VAL B 1 73 ? -0.458 7.191 1.799 1 98.62 73 VAL B C 1
ATOM 1589 O O . VAL B 1 73 ? -0.877 7.676 2.854 1 98.62 73 VAL B O 1
ATOM 1592 N N . GLN B 1 74 ? 0.805 7.137 1.523 1 98.19 74 GLN B N 1
ATOM 1593 C CA . GLN B 1 74 ? 1.831 7.574 2.465 1 98.19 74 GLN B CA 1
ATOM 1594 C C . GLN B 1 74 ? 1.719 9.07 2.748 1 98.19 74 GLN B C 1
ATOM 1596 O O . GLN B 1 74 ? 1.808 9.492 3.9 1 98.19 74 GLN B O 1
ATOM 1601 N N . ARG B 1 75 ? 1.554 9.836 1.695 1 97.44 75 ARG B N 1
ATOM 1602 C CA . ARG B 1 75 ? 1.465 11.281 1.841 1 97.44 75 ARG B CA 1
ATOM 1603 C C . ARG B 1 75 ? 0.241 11.68 2.66 1 97.44 75 ARG B C 1
ATOM 1605 O O . ARG B 1 75 ? 0.33 12.523 3.551 1 97.44 75 ARG B O 1
ATOM 1612 N N . TYR B 1 76 ? -0.886 11.062 2.359 1 98.31 76 TYR B N 1
ATOM 1613 C CA . TYR B 1 76 ? -2.111 11.344 3.098 1 98.31 76 TYR B CA 1
ATOM 1614 C C . TYR B 1 76 ? -1.961 10.969 4.566 1 98.31 76 TYR B C 1
ATOM 1616 O O . TYR B 1 76 ? -2.334 11.742 5.449 1 98.31 76 TYR B O 1
ATOM 1624 N N . ALA B 1 77 ? -1.455 9.758 4.809 1 98 77 ALA B N 1
ATOM 1625 C CA . ALA B 1 77 ? -1.263 9.305 6.184 1 98 77 ALA B CA 1
ATOM 1626 C C . ALA B 1 77 ? -0.454 10.32 6.988 1 98 77 ALA B C 1
ATOM 1628 O O . ALA B 1 77 ? -0.859 10.719 8.086 1 98 77 ALA B O 1
ATOM 1629 N N . ARG B 1 78 ? 0.638 10.828 6.453 1 96.25 78 ARG B N 1
ATOM 1630 C CA . ARG B 1 78 ? 1.47 11.797 7.152 1 96.25 78 ARG B CA 1
ATOM 1631 C C . ARG B 1 78 ? 0.7 13.086 7.414 1 96.25 78 ARG B C 1
ATOM 1633 O O . ARG B 1 78 ? 0.812 13.68 8.492 1 96.25 78 ARG B O 1
ATOM 1640 N N . ALA B 1 79 ? -0.067 13.469 6.418 1 96.94 79 ALA B N 1
ATOM 1641 C CA . ALA B 1 79 ? -0.787 14.734 6.508 1 96.94 79 ALA B CA 1
ATOM 1642 C C . ALA B 1 79 ? -1.81 14.703 7.637 1 96.94 79 ALA B C 1
ATOM 1644 O O . ALA B 1 79 ? -2.17 15.75 8.188 1 96.94 79 ALA B O 1
ATOM 1645 N N . VAL B 1 80 ? -2.252 13.539 8.008 1 97.19 80 VAL B N 1
ATOM 1646 C CA . VAL B 1 80 ? -3.264 13.453 9.062 1 97.19 80 VAL B CA 1
ATOM 1647 C C . VAL B 1 80 ? -2.621 12.977 10.359 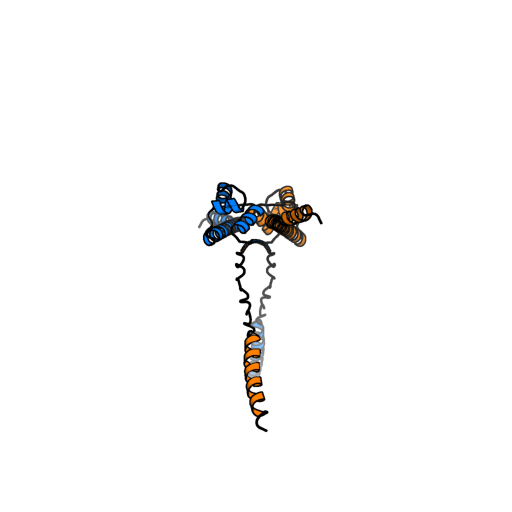1 97.19 80 VAL B C 1
ATOM 1649 O O . VAL B 1 80 ? -3.32 12.586 11.297 1 97.19 80 VAL B O 1
ATOM 1652 N N . GLY B 1 81 ? -1.273 12.953 10.383 1 94.19 81 GLY B N 1
ATOM 1653 C CA . GLY B 1 81 ? -0.541 12.648 11.602 1 94.19 81 GLY B CA 1
ATOM 1654 C C . GLY B 1 81 ? -0.41 11.156 11.859 1 94.19 81 GLY B C 1
ATOM 1655 O O . GLY B 1 81 ? -0.277 10.734 13.008 1 94.19 81 GLY B O 1
ATOM 1656 N N . ALA B 1 82 ? -0.517 10.375 10.844 1 96.19 82 ALA B N 1
ATOM 1657 C CA . ALA B 1 82 ? -0.387 8.922 10.93 1 96.19 82 ALA B CA 1
ATOM 1658 C C . ALA B 1 82 ? 0.797 8.43 10.109 1 96.19 82 ALA B C 1
ATOM 1660 O O . ALA B 1 82 ? 1.501 9.219 9.477 1 96.19 82 ALA B O 1
ATOM 1661 N N . LYS B 1 83 ? 1.094 7.176 10.289 1 95.25 83 LYS B N 1
ATOM 1662 C CA . LYS B 1 83 ? 2.102 6.488 9.484 1 95.25 83 LYS B CA 1
ATOM 1663 C C . LYS B 1 83 ? 1.522 5.242 8.82 1 95.25 83 LYS B C 1
ATOM 1665 O O . LYS B 1 83 ? 0.795 4.477 9.461 1 95.25 83 LYS B O 1
ATOM 1670 N N . SER B 1 84 ? 1.746 5.168 7.492 1 95.62 84 SER B N 1
ATOM 1671 C CA . SER B 1 84 ? 1.328 3.963 6.785 1 95.62 84 SER B CA 1
ATOM 1672 C C . SER B 1 84 ? 2.447 2.93 6.746 1 95.62 84 SER B C 1
ATOM 1674 O O . SER B 1 84 ? 3.623 3.283 6.633 1 95.62 84 SER B O 1
ATOM 1676 N N . HIS B 1 85 ? 2.109 1.626 6.848 1 95.56 85 HIS B N 1
ATOM 1677 C CA . HIS B 1 85 ? 3.02 0.49 6.754 1 95.56 85 HIS B CA 1
ATOM 1678 C C . HIS B 1 85 ? 2.557 -0.499 5.688 1 95.56 85 HIS B C 1
ATOM 1680 O O . HIS B 1 85 ? 1.391 -0.9 5.672 1 95.56 85 HIS B O 1
ATOM 1686 N N . PHE B 1 86 ? 3.471 -0.793 4.781 1 96.06 86 PHE B N 1
ATOM 1687 C CA . PHE B 1 86 ? 3.229 -1.818 3.771 1 96.06 86 PHE B CA 1
ATOM 1688 C C . PHE B 1 86 ? 4.059 -3.064 4.059 1 96.06 86 PHE B C 1
ATOM 1690 O O . PHE B 1 86 ? 5.289 -3.027 3.992 1 96.06 86 PHE B O 1
ATOM 1697 N N . ILE B 1 87 ? 3.383 -4.203 4.316 1 94.75 87 ILE B N 1
ATOM 1698 C CA . ILE B 1 87 ? 4.062 -5.418 4.758 1 94.75 87 ILE B CA 1
ATOM 1699 C C . ILE B 1 87 ? 3.652 -6.59 3.865 1 94.75 87 ILE B C 1
ATOM 1701 O O . ILE B 1 87 ? 2.529 -6.629 3.357 1 94.75 87 ILE B O 1
ATOM 1705 N N . VAL B 1 88 ? 4.551 -7.453 3.646 1 95 88 VAL B N 1
ATOM 1706 C CA . VAL B 1 88 ? 4.281 -8.703 2.939 1 95 88 VAL B CA 1
ATOM 1707 C C . VAL B 1 88 ? 4.578 -9.891 3.854 1 95 88 VAL B C 1
ATOM 1709 O O . VAL B 1 88 ? 5.617 -9.922 4.516 1 95 88 VAL B O 1
ATOM 1712 N N . SER B 1 89 ? 3.658 -10.773 3.996 1 93 89 SER B N 1
ATOM 1713 C CA . SER B 1 89 ? 3.852 -12 4.77 1 93 89 SER B CA 1
ATOM 1714 C C . SER B 1 89 ? 3.686 -13.242 3.9 1 93 89 SER B C 1
ATOM 1716 O O . SER B 1 89 ? 2.861 -13.258 2.984 1 93 89 SER B O 1
ATOM 1718 N N . THR B 1 90 ? 4.629 -14.172 4.07 1 88.12 90 THR B N 1
ATOM 1719 C CA . THR B 1 90 ? 4.488 -15.438 3.354 1 88.12 90 THR B CA 1
ATOM 1720 C C . THR B 1 90 ? 3.684 -16.438 4.176 1 88.12 90 THR B C 1
ATOM 1722 O O . THR B 1 90 ? 3.756 -16.438 5.406 1 88.12 90 THR B O 1
ATOM 1725 N N . ARG B 1 91 ? 2.49 -16.766 3.713 1 65.38 91 ARG B N 1
ATOM 1726 C CA . ARG B 1 91 ? 1.729 -17.797 4.418 1 65.38 91 ARG B CA 1
ATOM 1727 C C . ARG B 1 91 ? 2.619 -18.984 4.781 1 65.38 91 ARG B C 1
ATOM 1729 O O . ARG B 1 91 ? 3.342 -19.516 3.932 1 65.38 91 ARG B O 1
ATOM 1736 N N . PRO B 1 92 ? 2.857 -19.047 6.133 1 54.25 92 PRO B N 1
ATOM 1737 C CA . PRO B 1 92 ? 3.52 -20.328 6.355 1 54.25 92 PRO B CA 1
ATOM 1738 C C . PRO B 1 92 ? 2.82 -21.484 5.637 1 54.25 92 PRO B C 1
ATOM 1740 O O . PRO B 1 92 ? 1.601 -21.453 5.449 1 54.25 92 PRO B O 1
ATOM 1743 N N . GLU B 1 93 ? 3.393 -22.031 4.559 1 46.75 93 GLU B N 1
ATOM 1744 C CA . GLU B 1 93 ? 2.807 -23.312 4.184 1 46.75 93 GLU B CA 1
ATOM 1745 C C . GLU B 1 93 ? 2.096 -23.969 5.367 1 46.75 93 GLU B C 1
ATOM 1747 O O . GLU B 1 93 ? 2.561 -23.875 6.504 1 46.75 93 GLU B O 1
ATOM 1752 N N . PRO B 1 94 ? 0.776 -24.047 5.293 1 45.56 94 PRO B N 1
ATOM 1753 C CA . PRO B 1 94 ? 0.352 -24.844 6.445 1 45.56 94 PRO B CA 1
ATOM 1754 C C . PRO B 1 94 ? 1.434 -25.812 6.93 1 45.56 94 PRO B C 1
ATOM 1756 O O . PRO B 1 94 ? 2.049 -26.516 6.121 1 45.56 94 PRO B O 1
ATOM 1759 N N . SER B 1 95 ? 2.262 -25.297 7.754 1 43.91 95 SER B N 1
ATOM 1760 C CA . SER B 1 95 ? 2.992 -26.438 8.297 1 43.91 95 SER B CA 1
ATOM 1761 C C . SER B 1 95 ? 2.184 -27.719 8.164 1 43.91 95 SER B C 1
ATOM 1763 O O . SER B 1 95 ? 1.017 -27.766 8.562 1 43.91 95 SER B O 1
ATOM 1765 N N . GLN B 1 96 ? 2.238 -28.328 7.027 1 41.66 96 GLN B N 1
ATOM 1766 C CA . GLN B 1 96 ? 1.707 -29.688 7.125 1 41.66 96 GLN B CA 1
ATOM 1767 C C . GLN B 1 96 ? 1.877 -30.234 8.531 1 41.66 96 GLN B C 1
ATOM 1769 O O . GLN B 1 96 ? 2.893 -30.875 8.836 1 41.66 96 GLN B O 1
ATOM 1774 N N . TRP B 1 97 ? 1.669 -29.5 9.578 1 43.09 97 TRP B N 1
ATOM 1775 C CA . TRP B 1 97 ? 1.369 -30.391 10.703 1 43.09 97 TRP B CA 1
ATOM 1776 C C . TRP B 1 97 ? 0.469 -31.531 10.266 1 43.09 97 TRP B C 1
ATOM 1778 O O . TRP B 1 97 ? -0.727 -31.344 10.031 1 43.09 97 TRP B O 1
ATOM 1788 N N . THR B 1 98 ? 0.834 -32.188 9.18 1 41.34 98 THR B N 1
ATOM 1789 C CA . THR B 1 98 ? 0.253 -33.5 8.984 1 41.34 98 THR B CA 1
ATOM 1790 C C . THR B 1 98 ? -0.185 -34.125 10.312 1 41.34 98 THR B C 1
ATOM 1792 O O . THR B 1 98 ? 0.616 -34.219 11.242 1 41.34 98 THR B O 1
ATOM 1795 N N . ALA B 1 99 ? -1.311 -33.781 10.766 1 41 99 ALA B N 1
ATOM 1796 C CA . ALA B 1 99 ? -1.852 -34.75 11.727 1 41 99 ALA B CA 1
ATOM 1797 C C . ALA B 1 99 ? -1.329 -36.156 11.453 1 41 99 ALA B C 1
ATOM 1799 O O . ALA B 1 99 ? -1.693 -36.781 10.453 1 41 99 ALA B O 1
ATOM 1800 N N . THR B 1 100 ? -0.033 -36.344 11.555 1 42.69 100 THR B N 1
ATOM 1801 C CA . THR B 1 100 ? 0.177 -37.781 11.766 1 42.69 100 THR B CA 1
ATOM 1802 C C . THR B 1 100 ? -1.043 -38.406 12.422 1 42.69 100 THR B C 1
ATOM 1804 O O . THR B 1 100 ? -1.354 -38.125 13.578 1 42.69 100 THR B O 1
ATOM 1807 N N . SER B 1 101 ? -2.215 -38.281 11.812 1 44.69 101 SER B N 1
ATOM 1808 C CA . SER B 1 101 ? -3.242 -39.219 12.273 1 44.69 101 SER B CA 1
ATOM 1809 C C . SER B 1 101 ? -2.625 -40.406 12.977 1 44.69 101 SER B C 1
ATOM 1811 O O . SER B 1 101 ? -1.848 -41.156 12.375 1 44.69 101 SER B O 1
ATOM 1813 N N . LEU B 1 102 ? -2.227 -40.25 14.18 1 43.06 102 LEU B N 1
ATOM 1814 C CA . LEU B 1 102 ? -2.094 -41.469 14.953 1 43.06 102 LEU B CA 1
ATOM 1815 C C . LEU B 1 102 ? -3.062 -42.531 14.453 1 43.06 102 LEU B C 1
ATOM 1817 O O . LEU B 1 102 ? -4.254 -42.5 14.766 1 43.06 102 LEU B O 1
ATOM 1821 N N . VAL B 1 103 ? -3.227 -42.719 13.18 1 45.06 103 VAL B N 1
ATOM 1822 C CA . VAL B 1 103 ? -3.816 -44.031 12.898 1 45.06 103 VAL B CA 1
ATOM 1823 C C . VAL B 1 103 ? -3.488 -45 14.031 1 45.06 103 VAL B C 1
ATOM 1825 O O . VAL B 1 103 ? -2.324 -45.344 14.234 1 45.06 103 VAL B O 1
ATOM 1828 N N . THR B 1 104 ? -3.916 -44.781 15.219 1 44.25 104 THR B N 1
ATOM 1829 C CA . THR B 1 104 ? -3.99 -45.812 16.234 1 44.25 104 THR B CA 1
ATOM 1830 C C . THR B 1 104 ? -4.09 -47.188 15.578 1 44.25 104 THR B C 1
ATOM 1832 O O . THR B 1 104 ? -5.055 -47.5 14.867 1 44.25 104 THR B O 1
ATOM 1835 N N . GLN B 1 105 ? -3.072 -47.781 15.016 1 47.41 105 GLN B N 1
ATOM 1836 C CA . GLN B 1 105 ? -3.141 -49.219 14.805 1 47.41 105 GLN B CA 1
ATOM 1837 C C . GLN B 1 105 ? -4.102 -49.875 15.789 1 47.41 105 GLN B C 1
ATOM 1839 O O . GLN B 1 105 ? -3.775 -50.031 16.969 1 47.41 105 GLN B O 1
ATOM 1844 N N . GLN B 1 106 ? -5.402 -49.562 15.891 1 48.81 106 GLN B N 1
ATOM 1845 C CA . GLN B 1 106 ? -6.281 -50.438 16.656 1 48.81 106 GLN B CA 1
ATOM 1846 C C . GLN B 1 106 ? -5.867 -51.906 16.516 1 48.81 106 GLN B C 1
ATOM 1848 O O . GLN B 1 106 ? -5.699 -52.406 15.398 1 48.81 106 GLN B O 1
ATOM 1853 N N . PRO B 1 107 ? -5.211 -52.5 17.375 1 50.72 107 PRO B N 1
ATOM 1854 C CA . PRO B 1 107 ? -4.934 -53.938 17.219 1 50.72 107 PRO B CA 1
ATOM 1855 C C . PRO B 1 107 ? -6.102 -54.688 16.578 1 50.72 107 PRO B C 1
ATOM 1857 O O . PRO B 1 107 ? -7.262 -54.344 16.828 1 50.72 107 PRO B O 1
ATOM 1860 N N . SER B 1 108 ? -6.035 -55.062 15.344 1 48.16 108 SER B N 1
ATOM 1861 C CA . SER B 1 108 ? -7.051 -55.906 14.711 1 48.16 108 SER B CA 1
ATOM 1862 C C . SER B 1 108 ? -7.734 -56.812 15.742 1 48.16 108 SER B C 1
ATOM 1864 O O . SER B 1 108 ? -7.078 -57.375 16.625 1 48.16 108 SER B O 1
ATOM 1866 N N . ARG B 1 109 ? -8.938 -56.531 16.078 1 47.56 109 ARG B N 1
ATOM 1867 C CA . ARG B 1 109 ? -9.734 -57.375 16.938 1 47.56 109 ARG B CA 1
ATOM 1868 C C . ARG B 1 109 ? -9.398 -58.844 16.703 1 47.56 109 ARG B C 1
ATOM 1870 O O . ARG B 1 109 ? -9.727 -59.719 17.531 1 47.56 109 ARG B O 1
ATOM 1877 N N . ALA B 1 110 ? -8.93 -59.25 15.5 1 50.03 110 ALA B N 1
ATOM 1878 C CA . ALA B 1 110 ? -8.664 -60.625 15.188 1 50.03 110 ALA B CA 1
ATOM 1879 C C . ALA B 1 110 ? -7.594 -61.219 16.109 1 50.03 110 ALA B C 1
ATOM 1881 O O . ALA B 1 110 ? -7.629 -62.406 16.453 1 50.03 110 ALA B O 1
ATOM 1882 N N . SER B 1 111 ? -6.68 -60.344 16.547 1 48.78 111 SER B N 1
ATOM 1883 C CA . SER B 1 111 ? -5.645 -60.938 17.391 1 48.78 111 SER B CA 1
ATOM 1884 C C . SER B 1 111 ? -6.188 -61.281 18.766 1 48.78 111 SER B C 1
ATOM 1886 O O . SER B 1 111 ? -5.773 -62.25 19.375 1 48.78 111 SER B O 1
ATOM 1888 N N . TRP B 1 112 ? -7.148 -60.469 19.281 1 48.75 112 TRP B N 1
ATOM 1889 C CA . TRP B 1 112 ? -7.734 -60.844 20.562 1 48.75 112 TRP B CA 1
ATOM 1890 C C . TRP B 1 112 ? -8.641 -62.062 20.438 1 48.75 112 TRP B C 1
ATOM 1892 O O . TRP B 1 112 ? -8.68 -62.906 21.328 1 48.75 112 TRP B O 1
ATOM 1902 N N . GLU B 1 113 ? -9.398 -62.125 19.344 1 48.47 113 GLU B N 1
ATOM 1903 C CA . GLU B 1 113 ? -10.297 -63.281 19.156 1 48.47 113 GLU B CA 1
ATOM 1904 C C . GLU B 1 113 ? -9.508 -64.562 18.922 1 48.47 113 GLU B C 1
ATOM 1906 O O . GLU B 1 113 ? -9.914 -65.625 19.375 1 48.47 113 GLU B O 1
ATOM 1911 N N . ALA B 1 114 ? -8.336 -64.5 18.219 1 49.59 114 ALA B N 1
ATOM 1912 C CA . ALA B 1 114 ? -7.562 -65.75 18.016 1 49.59 114 ALA B CA 1
ATOM 1913 C C . ALA B 1 114 ? -6.93 -66.188 19.312 1 49.59 114 ALA B C 1
ATOM 1915 O O . ALA B 1 114 ? -6.82 -67.438 19.562 1 49.59 114 ALA B O 1
ATOM 1916 N N . LYS B 1 115 ? -6.477 -65.25 20.141 1 47.72 115 LYS B N 1
ATOM 1917 C CA . LYS B 1 115 ? -5.93 -65.688 21.406 1 47.72 115 LYS B CA 1
ATOM 1918 C C . LYS B 1 115 ? -7.031 -66.25 22.328 1 47.72 115 LYS B C 1
ATOM 1920 O O . LYS B 1 115 ? -6.812 -67.188 23.078 1 47.72 115 LYS B O 1
ATOM 1925 N N . ALA B 1 116 ? -8.25 -65.625 22.219 1 48.09 116 ALA B N 1
ATOM 1926 C CA . ALA B 1 116 ? -9.352 -66.125 23.047 1 48.09 116 ALA B CA 1
ATOM 1927 C C . ALA B 1 116 ? -9.805 -67.5 22.578 1 48.09 116 ALA B C 1
ATOM 1929 O O . ALA B 1 116 ? -10.188 -68.375 23.391 1 48.09 116 ALA B O 1
ATOM 1930 N N . ALA B 1 117 ? -9.75 -67.812 21.266 1 48.31 117 ALA B N 1
ATOM 1931 C CA . ALA B 1 117 ? -10.117 -69.125 20.781 1 48.31 117 ALA B CA 1
ATOM 1932 C C . ALA B 1 117 ? -9.109 -70.188 21.234 1 48.31 117 ALA B C 1
ATOM 1934 O O . ALA B 1 117 ? -9.477 -71.312 21.516 1 48.31 117 ALA B O 1
ATOM 1935 N N . LYS B 1 118 ? -7.836 -69.75 21.328 1 48.91 118 LYS B N 1
ATOM 1936 C CA . LYS B 1 118 ? -6.879 -70.75 21.812 1 48.91 118 LYS B CA 1
ATOM 1937 C C . LYS B 1 118 ? -7.113 -71.062 23.281 1 48.91 118 LYS B C 1
ATOM 1939 O O . LYS B 1 118 ? -6.938 -72.25 23.719 1 48.91 118 LYS B O 1
ATOM 1944 N N . VAL B 1 119 ? -7.578 -70 24.047 1 47.31 119 VAL B N 1
ATOM 1945 C CA . VAL B 1 119 ? -7.797 -70.312 25.469 1 47.31 119 VAL B CA 1
ATOM 1946 C C . VAL B 1 119 ? -9.039 -71.125 25.641 1 47.31 119 VAL B C 1
ATOM 1948 O O . VAL B 1 119 ? -9.102 -72 26.547 1 47.31 119 VAL B O 1
ATOM 1951 N N . THR B 1 120 ? -10.023 -71 24.797 1 48.03 120 THR B N 1
ATOM 1952 C CA . THR B 1 120 ? -11.203 -71.812 24.984 1 48.03 120 THR B CA 1
ATOM 1953 C C . THR B 1 120 ? -10.938 -73.25 24.531 1 48.03 120 THR B C 1
ATOM 1955 O O . THR B 1 120 ? -11.508 -74.188 25.062 1 48.03 120 THR B O 1
ATOM 1958 N N . ALA B 1 121 ? -10.039 -73.438 23.5 1 47.22 121 ALA B N 1
ATOM 1959 C CA . ALA B 1 121 ? -9.758 -74.812 23.078 1 47.22 121 ALA B CA 1
ATOM 1960 C C . ALA B 1 121 ? -9.031 -75.625 24.172 1 47.22 121 ALA B C 1
ATOM 1962 O O . ALA B 1 121 ? -9.219 -76.812 24.312 1 47.22 121 ALA B O 1
ATOM 1963 N N . THR B 1 122 ? -8.297 -74.938 25.016 1 47.44 122 THR B N 1
ATOM 1964 C CA . THR B 1 122 ? -7.598 -75.688 26.047 1 47.44 122 THR B CA 1
ATOM 1965 C C . THR B 1 122 ? -8.562 -76.125 27.141 1 47.44 122 THR B C 1
ATOM 1967 O O . THR B 1 122 ? -8.391 -77.188 27.719 1 47.44 122 THR B O 1
ATOM 1970 N N . ARG B 1 123 ? -9.664 -75.375 27.344 1 46.19 123 ARG B N 1
ATOM 1971 C CA . ARG B 1 123 ? -10.508 -75.812 28.469 1 46.19 123 ARG B CA 1
ATOM 1972 C C . ARG B 1 123 ? -11.367 -77 28.109 1 46.19 123 ARG B C 1
ATOM 1974 O O . ARG B 1 123 ? -11.719 -77.812 28.984 1 46.19 123 ARG B O 1
ATOM 1981 N N . SER B 1 124 ? -11.719 -77.188 26.922 1 45.69 124 SER B N 1
ATOM 1982 C CA . SER B 1 124 ? -12.633 -78.312 26.688 1 45.69 124 SER B CA 1
ATOM 1983 C C . SER B 1 124 ? -11.906 -79.625 26.828 1 45.69 124 SER B C 1
ATOM 1985 O O . SER B 1 124 ? -12.547 -80.688 26.875 1 45.69 124 SER B O 1
ATOM 1987 N N . ALA B 1 125 ? -10.617 -79.625 26.766 1 44.56 125 ALA B N 1
ATOM 1988 C CA . ALA B 1 125 ? -10 -81 26.844 1 44.56 125 ALA B CA 1
ATOM 1989 C C . ALA B 1 125 ? -10.141 -81.562 28.25 1 44.56 125 ALA B C 1
ATOM 1991 O O . ALA B 1 125 ? -10 -82.75 28.438 1 44.56 125 ALA B O 1
ATOM 1992 N N . PHE B 1 126 ? -10.367 -80.75 29.266 1 44.75 126 PHE B N 1
ATOM 1993 C CA . PHE B 1 126 ? -10.383 -81.438 30.562 1 44.75 126 PHE B CA 1
ATOM 1994 C C . PHE B 1 126 ? -11.719 -82.125 30.812 1 44.75 126 PHE B C 1
ATOM 1996 O O . PHE B 1 126 ? -11.867 -82.875 31.766 1 44.75 126 PHE B O 1
ATOM 2003 N N . ALA B 1 127 ? -12.781 -81.812 30.047 1 44.38 127 ALA B N 1
ATOM 2004 C CA . ALA B 1 127 ? -14.016 -82.438 30.531 1 44.38 127 ALA B CA 1
ATOM 2005 C C . ALA B 1 127 ? -14.078 -83.875 30.188 1 44.38 127 ALA B C 1
ATOM 2007 O O . ALA B 1 127 ? -14.883 -84.625 30.766 1 44.38 127 ALA B O 1
ATOM 2008 N N . LYS B 1 128 ? -13.531 -84.25 29.156 1 40.84 128 LYS B N 1
ATOM 2009 C CA . LYS B 1 128 ? -13.914 -85.625 28.891 1 40.84 128 LYS B CA 1
ATOM 2010 C C . LYS B 1 128 ? -13.227 -86.625 29.875 1 40.84 128 LYS B C 1
ATOM 2012 O O . LYS B 1 128 ? -13.688 -87.75 30.078 1 40.84 128 LYS B O 1
ATOM 2017 N N . ALA B 1 129 ? -12.289 -86.25 30.562 1 37.28 129 ALA B N 1
ATOM 2018 C CA . ALA B 1 129 ? -11.719 -87.375 31.328 1 37.28 129 ALA B CA 1
ATOM 2019 C C . ALA B 1 129 ? -12.422 -87.5 32.688 1 37.28 129 ALA B C 1
ATOM 2021 O O . ALA B 1 129 ? -12.195 -88.5 33.406 1 37.28 129 ALA B O 1
ATOM 2022 N N . ALA B 1 130 ? -13.516 -86.812 32.938 1 31.03 130 ALA B N 1
ATOM 2023 C CA . ALA B 1 130 ? -14.141 -87.312 34.188 1 31.03 130 ALA B CA 1
ATOM 2024 C C . ALA B 1 130 ? -15.172 -88.375 33.875 1 31.03 130 ALA B C 1
ATOM 2026 O O . ALA B 1 130 ? -15.867 -88.312 32.844 1 31.03 130 ALA B O 1
#

Radius of gyration: 37.49 Å; Cα contacts (8 Å, |Δi|>4): 202; chains: 2; bounding box: 63×125×102 Å

Secondary structure (DSSP, 8-state):
--HHHHHHHHHHT-HHHHHHHHHHHHHHHHHHHHHHHHHHTT--HHHHHHHHTS-HHHHHHHHT-SS-BHHHHHHHHHHTTEEEEEEEEE------------------HHHHHHHHHHHHHHHHHHHHT-/--HHHHHHHHHHT-HHHHHHHHHHHHHHHHHHHHHHHHHHTT--HHHHHHHHTS-HHHHHHHHT-SS-BHHHHHHHHHHTTEEEEEEEEE------------------HHHHHHHHHHHHHHHHTTTTT-

Organism: Propionibacterium freudenreichii subsp. shermanii (strain ATCC 9614 / DSM 4902 / CIP 103027 / NCIMB 8099 / CIRM-BIA1) (NCBI:txid754252)

InterPro domains:
  IPR001387 Cro/C1-type, helix-turn-helix domain [PF01381] (36-81)
  IPR001387 Cro/C1-type, helix-turn-helix domain [PS50943] (34-87)
  IPR001387 Cro/C1-type, helix-turn-helix domain [SM00530] (33-87)
  IPR001387 Cro/C1-type, helix-turn-helix domain [cd00093] (36-81)
  IPR010982 Lambda repressor-like, DNA-binding domain superfamily [G3DSA:1.10.260.40] (22-92)
  IPR010982 Lambda repressor-like, DNA-binding domain superfamily [SSF47413] (21-97)

Sequence (260 aa):
MSQFRRALQSKLENPEVRAGYEDSRDRRKLIETMVQVRKDAGLTQQQVADRMGVVQSTVAQFEGSTDPRLSSVQRYARAVGAKSHFIVSTRPEPSQWTATSLVTQQPSRASWEAKAAKVTATRSAFAKAAMSQFRRALQSKLENPEVRAGYEDSRDRRKLIETMVQVRKDAGLTQQQVADRMGVVQSTVAQFEGSTDPRLSSVQRYARAVGAKSHFIVSTRPEPSQWTATSLVTQQPSRASWEAKAAKVTATRSAFAKAA

Nearest PDB structures (foldseek):
  4pu8-assembly1_B  TM=7.866E-01  e=1.192E-02  Shewanella oneidensis MR-1
  4pu8-assembly1_A  TM=7.817E-01  e=1.263E-02  Shewanella oneidensis MR-1
  4pu7-assembly1_B  TM=7.836E-01  e=1.592E-02  Shewanella oneidensis MR-1
  4pu4-assembly1_D  TM=7.352E-01  e=1.788E-02  Shewanella oneidensis MR-1
  4i6u-assembly2_C  TM=8.430E-01  e=1.282E-01  Enterobacter sp. RFL1396

Foldseek 3Di:
DDPVVVVVVVVCPPVVNVVVVVVQVVQLVLLVVLVVLLVVLVHDLCQLCVLLVHHSVVSVCSSVDSDDDPVVSQSSQVSSPHGDDDDDDDPPPPPCPVPPVCPVPPPPCVVVVVVVVVVVVVVVVVPVVD/DDPVVVVVVVVCPPVVNVVVVVVQVVQLVLLVVLVVLLVVLVHDLCQLCVLLVHHSVVSVCSSVDSDDDPVVSQSSQVSSPHGDDDDDDDPPPPPCPVPPVCPVVPPPVVVVVVVVVVVVVVVVVPPPVD